Protein AF-0000000078982711 (afdb_homodimer)

Sequence (250 aa):
MPLATLDNTITLALSVRDRHASAKWYRETLGFELIHHIDEAGWSEMHTLTPGVTLGLGEQAEPAPGNSVPVFGVADIATARAAMEAAGIRFDGPTETIEGMVSTATFYDPDGNALMLAQDLTQSAMPLATLDNTITLALSVRDRHASAKWYRETLGFELIHHIDEAGWSEMHTLTPGVTLGLGEQAEPAPGNSVPVFGVADIATARAAMEAAGIRFDGPTETIEGMVSTATFYDPDGNALMLAQDLTQSA

InterPro domains:
  IPR004360 Glyoxalase/fosfomycin resistance/dioxygenase domain [PF00903] (12-116)
  IPR029068 Glyoxalase/Bleomycin resistance protein/Dihydroxybiphenyl dioxygenase [G3DSA:3.10.180.10] (5-120)
  IPR029068 Glyoxalase/Bleomycin resistance protein/Dihydroxybiphenyl dioxygenase [SSF54593] (12-122)
  IPR037523 Vicinal oxygen chelate (VOC), core domain [PS51819] (5-120)

Secondary structure (DSSP, 8-state):
--SS-EEEEEEEEEEES-HHHHHHHHHHHH--EEEEEEGGGTEEEEE-SSTTEEEEEEE-SS----SEEEEEEES-HHHHHHHHHHTT--BSSSPEEETTTEEEEEEE-TT--EEEEEEE-STT-/--SS-EEEEEEEEEEES-HHHHHHHHHHHH--EEEEEEGGGTEEEEE-SSTTEEEEEEE-SS----SEEEEEEES-HHHHHHHHHHTT--BSSSPEEETTTEEEEEEE-TT--EEEEEEE-STT-

Foldseek 3Di:
DDPDDDDLAEEAEWEDADVVVQQVQCCVLQNWAWDDDDPVQQKTKTHHPDPRYIYIYHHDNQTDDDDDAAEAEDADVVVSVVVCVVVPWDWPDDWDDDPLAKTKTWTAGPNGHIYMYMYGNVVVD/DDPDDDDLAEEAEWEDADVVVLQVQCCVLQNWAWDDDDPVQQKTWTHHPDPRYIYIYHHDNQTDDDDDAAEAEDADVVVSVVVCVVVPWDWPDDWDDDPLAKTKTWTAGPNGRIYMYMYGNVVVD

Structure (mmCIF, N/CA/C/O backbone):
data_AF-0000000078982711-model_v1
#
loop_
_entity.id
_entity.type
_entity.pdbx_description
1 polymer 'Glyoxalase family protein'
#
loop_
_atom_site.group_PDB
_atom_site.id
_atom_site.type_symbol
_atom_site.label_atom_id
_atom_site.label_alt_id
_atom_site.label_comp_id
_atom_site.label_asym_id
_atom_site.label_entity_id
_atom_site.label_seq_id
_atom_site.pdbx_PDB_ins_code
_atom_site.Cartn_x
_atom_site.Cartn_y
_atom_site.Cartn_z
_atom_site.occupancy
_atom_site.B_iso_or_equiv
_atom_site.auth_seq_id
_atom_site.auth_comp_id
_atom_site.auth_asym_id
_atom_site.auth_atom_id
_atom_site.pdbx_PDB_model_num
ATOM 1 N N . MET A 1 1 ? 18.844 11.453 11.562 1 87.38 1 MET A N 1
ATOM 2 C CA . MET A 1 1 ? 17.484 11.164 12.016 1 87.38 1 MET A CA 1
ATOM 3 C C . MET A 1 1 ? 16.484 11.406 10.898 1 87.38 1 MET A C 1
ATOM 5 O O . MET A 1 1 ? 16.641 12.312 10.086 1 87.38 1 MET A O 1
ATOM 9 N N . PRO A 1 2 ? 15.531 10.516 10.875 1 93.19 2 PRO A N 1
ATOM 10 C CA . PRO A 1 2 ? 14.555 10.766 9.812 1 93.19 2 PRO A CA 1
ATOM 11 C C . PRO A 1 2 ? 13.781 12.062 10.016 1 93.19 2 PRO A C 1
ATOM 13 O O . PRO A 1 2 ? 13.711 12.578 11.133 1 93.19 2 PRO A O 1
ATOM 16 N N . LEU A 1 3 ? 13.289 12.555 8.891 1 93.81 3 LEU A N 1
ATOM 17 C CA . LEU A 1 3 ? 12.555 13.82 8.938 1 93.81 3 LEU A CA 1
ATOM 18 C C . LEU A 1 3 ? 11.219 13.648 9.648 1 93.81 3 LEU A C 1
ATOM 20 O O . LEU A 1 3 ? 10.789 14.523 10.391 1 93.81 3 LEU A O 1
ATOM 24 N N . ALA A 1 4 ? 10.578 12.539 9.352 1 94.62 4 ALA A N 1
ATOM 25 C CA . ALA A 1 4 ? 9.305 12.227 10 1 94.62 4 ALA A CA 1
ATOM 26 C C . ALA A 1 4 ? 9.438 11.023 10.922 1 94.62 4 ALA A C 1
ATOM 28 O O . ALA A 1 4 ? 10.102 10.039 10.578 1 94.62 4 ALA A O 1
ATOM 29 N N . THR A 1 5 ? 8.867 11.164 12.102 1 94.19 5 THR A N 1
ATOM 30 C CA . THR A 1 5 ? 8.75 10.023 13 1 94.19 5 THR A CA 1
ATOM 31 C C . THR A 1 5 ? 7.406 9.32 12.812 1 94.19 5 THR A C 1
ATOM 33 O O . THR A 1 5 ? 6.367 9.836 13.234 1 94.19 5 THR A O 1
ATOM 36 N N . LEU A 1 6 ? 7.496 8.188 12.258 1 97 6 LEU A N 1
ATOM 37 C CA . LEU A 1 6 ? 6.281 7.461 11.914 1 97 6 LEU A CA 1
ATOM 38 C C . LEU A 1 6 ? 5.867 6.52 13.039 1 97 6 LEU A C 1
ATOM 40 O O . LEU A 1 6 ? 6.719 6.008 13.773 1 97 6 LEU A O 1
ATOM 44 N N . ASP A 1 7 ? 4.582 6.285 13.125 1 95.94 7 ASP A N 1
ATOM 45 C CA . ASP A 1 7 ? 4.086 5.172 13.938 1 95.94 7 ASP A CA 1
ATOM 46 C C . ASP A 1 7 ? 4.316 3.838 13.234 1 95.94 7 ASP A C 1
ATOM 48 O O . ASP A 1 7 ? 5.016 3.773 12.227 1 95.94 7 ASP A O 1
ATOM 52 N N . ASN A 1 8 ? 3.832 2.824 13.844 1 96.12 8 ASN A N 1
ATOM 53 C CA . ASN A 1 8 ? 3.969 1.502 13.242 1 96.12 8 ASN A CA 1
ATOM 54 C C . ASN A 1 8 ? 2.678 1.061 12.555 1 96.12 8 ASN A C 1
ATOM 56 O O . ASN A 1 8 ? 2.326 -0.12 12.594 1 96.12 8 ASN A O 1
ATOM 60 N N . THR A 1 9 ? 1.949 2.031 12.078 1 96.88 9 THR A N 1
ATOM 61 C CA . THR A 1 9 ? 0.699 1.743 11.391 1 96.88 9 THR A CA 1
ATOM 62 C C . THR A 1 9 ? 0.735 2.285 9.961 1 96.88 9 THR A C 1
ATOM 64 O O . THR A 1 9 ? 1.334 3.33 9.703 1 96.88 9 THR A O 1
ATOM 67 N N . ILE A 1 10 ? 0.14 1.579 9.102 1 98.38 10 ILE A N 1
ATOM 68 C CA . ILE A 1 10 ? -0.011 1.969 7.703 1 98.38 10 ILE A CA 1
ATOM 69 C C . ILE A 1 10 ? -1.438 1.684 7.238 1 98.38 10 ILE A C 1
ATOM 71 O O . ILE A 1 10 ? -2.002 0.634 7.559 1 98.38 10 ILE A O 1
ATOM 75 N N . THR A 1 11 ? -2.025 2.6 6.617 1 98.5 11 THR A N 1
ATOM 76 C CA . THR A 1 11 ? -3.266 2.355 5.891 1 98.5 11 THR A CA 1
ATOM 77 C C . THR A 1 11 ? -3.014 2.324 4.387 1 98.5 11 THR A C 1
ATOM 79 O O . THR A 1 11 ? -2.322 3.191 3.85 1 98.5 11 THR A O 1
ATOM 82 N N . LEU A 1 12 ? -3.502 1.319 3.715 1 98.56 12 LEU A N 1
ATOM 83 C CA . LEU A 1 12 ? -3.523 1.259 2.258 1 98.56 12 LEU A CA 1
ATOM 84 C C . LEU A 1 12 ? -4.805 1.878 1.706 1 98.56 12 LEU A C 1
ATOM 86 O O . LEU A 1 12 ? -5.871 1.262 1.762 1 98.56 12 LEU A O 1
ATOM 90 N N . ALA A 1 13 ? -4.684 3.025 1.195 1 98.12 13 ALA A N 1
ATOM 91 C CA . ALA A 1 13 ? -5.867 3.719 0.695 1 98.12 13 ALA A CA 1
ATOM 92 C C . ALA A 1 13 ? -6.141 3.355 -0.762 1 98.12 13 ALA A C 1
ATOM 94 O O . ALA A 1 13 ? -5.258 3.479 -1.615 1 98.12 13 ALA A O 1
ATOM 95 N N . LEU A 1 14 ? -7.332 2.961 -1.032 1 97.75 14 LEU A N 1
ATOM 96 C CA . LEU A 1 14 ? -7.809 2.639 -2.371 1 97.75 14 LEU A CA 1
ATOM 97 C C . LEU A 1 14 ? -9.055 3.445 -2.713 1 97.75 14 LEU A C 1
ATOM 99 O O . LEU A 1 14 ? -9.875 3.73 -1.837 1 97.75 14 LEU A O 1
ATOM 103 N N . SER A 1 15 ? -9.164 3.797 -3.969 1 97.19 15 SER A N 1
ATOM 104 C CA . SER A 1 15 ? -10.383 4.414 -4.477 1 97.19 15 SER A CA 1
ATOM 105 C C . SER A 1 15 ? -11.328 3.373 -5.074 1 97.19 15 SER A C 1
ATOM 107 O O . SER A 1 15 ? -10.898 2.523 -5.859 1 97.19 15 SER A O 1
ATOM 109 N N . VAL A 1 16 ? -12.562 3.447 -4.707 1 97.81 16 VAL A N 1
ATOM 110 C CA . VAL A 1 16 ? -13.547 2.475 -5.18 1 97.81 16 VAL A CA 1
ATOM 111 C C . VAL A 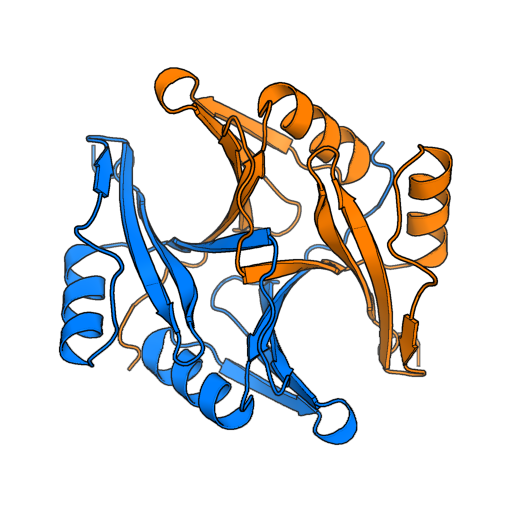1 16 ? -14.867 3.176 -5.477 1 97.81 16 VAL A C 1
ATOM 113 O O . VAL A 1 16 ? -15.117 4.281 -4.988 1 97.81 16 VAL A O 1
ATOM 116 N N . ARG A 1 17 ? -15.758 2.568 -6.223 1 97.38 17 ARG A N 1
ATOM 117 C CA . ARG A 1 17 ? -17.047 3.146 -6.578 1 97.38 17 ARG A CA 1
ATOM 118 C C . ARG A 1 17 ? -18.078 2.916 -5.473 1 97.38 17 ARG A C 1
ATOM 120 O O . ARG A 1 17 ? -18.922 3.773 -5.219 1 97.38 17 ARG A O 1
ATOM 127 N N . ASP A 1 18 ? -18.109 1.743 -4.84 1 97.69 18 ASP A N 1
ATOM 128 C CA . ASP A 1 18 ? -19.016 1.318 -3.775 1 97.69 18 ASP A CA 1
ATOM 129 C C . ASP A 1 18 ? -18.25 0.641 -2.641 1 97.69 18 ASP A C 1
ATOM 131 O O . ASP A 1 18 ? -17.922 -0.547 -2.723 1 97.69 18 ASP A O 1
ATOM 135 N N . ARG A 1 19 ? -18.047 1.391 -1.584 1 97.88 19 ARG A N 1
ATOM 136 C CA . ARG A 1 19 ? -17.172 0.93 -0.52 1 97.88 19 ARG A CA 1
ATOM 137 C C . ARG A 1 19 ? -17.797 -0.214 0.264 1 97.88 19 ARG A C 1
ATOM 139 O O . ARG A 1 19 ? -17.094 -1.025 0.868 1 97.88 19 ARG A O 1
ATOM 146 N N . HIS A 1 20 ? -19.109 -0.295 0.295 1 98.19 20 HIS A N 1
ATOM 147 C CA . HIS A 1 20 ? -19.75 -1.421 0.957 1 98.19 20 HIS A CA 1
ATOM 148 C C . HIS A 1 20 ? -19.562 -2.711 0.167 1 98.19 20 HIS A C 1
ATOM 150 O O . HIS A 1 20 ? -19.188 -3.742 0.735 1 98.19 20 HIS A O 1
ATOM 156 N N . ALA A 1 21 ? -19.797 -2.643 -1.101 1 98.06 21 ALA A N 1
ATOM 157 C CA . ALA A 1 21 ? -19.594 -3.793 -1.972 1 98.06 21 ALA A CA 1
ATOM 158 C C . ALA A 1 21 ? -18.125 -4.227 -1.952 1 98.06 21 ALA A C 1
ATOM 160 O O . ALA A 1 21 ? -17.828 -5.422 -1.906 1 98.06 21 ALA A O 1
ATOM 161 N N . SER A 1 22 ? -17.266 -3.223 -2.008 1 98.25 22 SER A N 1
ATOM 162 C CA . SER A 1 22 ? -15.836 -3.529 -1.988 1 98.25 22 SER A CA 1
ATOM 163 C C . SER A 1 22 ? -15.43 -4.195 -0.679 1 98.25 22 SER A C 1
ATOM 165 O O . SER A 1 22 ? -14.656 -5.16 -0.679 1 98.25 22 SER A O 1
ATOM 167 N N . ALA A 1 23 ? -15.898 -3.684 0.429 1 98.38 23 ALA A N 1
ATOM 168 C CA . ALA A 1 23 ? -15.57 -4.277 1.725 1 98.38 23 ALA A CA 1
ATOM 169 C C . ALA A 1 23 ? -15.984 -5.742 1.776 1 98.38 23 ALA A C 1
ATOM 171 O O . ALA A 1 23 ? -15.242 -6.59 2.271 1 98.38 23 ALA A O 1
ATOM 172 N N . LYS A 1 24 ? -17.141 -6.004 1.286 1 98.06 24 LYS A N 1
ATOM 173 C CA . LYS A 1 24 ? -17.609 -7.383 1.229 1 98.06 24 LYS A CA 1
ATOM 174 C C . LYS A 1 24 ? -16.688 -8.242 0.365 1 98.06 24 LYS A C 1
ATOM 176 O O . LYS A 1 24 ? -16.328 -9.359 0.753 1 98.06 24 LYS A O 1
ATOM 181 N N . TRP A 1 25 ? -16.312 -7.738 -0.727 1 98.06 25 TRP A N 1
ATOM 182 C CA . TRP A 1 25 ? -15.453 -8.461 -1.652 1 98.06 25 TRP A CA 1
ATOM 183 C C . TRP A 1 25 ? -14.117 -8.797 -1 1 98.06 25 TRP A C 1
ATOM 185 O O . TRP A 1 25 ? -13.648 -9.93 -1.082 1 98.06 25 TRP A O 1
ATOM 195 N N . TYR A 1 26 ? -13.469 -7.84 -0.374 1 98.62 26 TYR A N 1
ATOM 196 C CA . TYR A 1 26 ? -12.164 -8.039 0.248 1 98.62 26 TYR A CA 1
ATOM 197 C C . TYR A 1 26 ? -12.258 -9.031 1.399 1 98.62 26 TYR A C 1
ATOM 199 O O . TYR A 1 26 ? -11.312 -9.789 1.653 1 98.62 26 TYR A O 1
ATOM 207 N N . ARG A 1 27 ? -13.352 -8.969 2.109 1 98 27 ARG A N 1
ATOM 208 C CA . ARG A 1 27 ? -13.555 -9.953 3.162 1 98 27 ARG A CA 1
ATOM 209 C C . ARG A 1 27 ? -13.609 -11.367 2.586 1 98 27 ARG A C 1
ATOM 211 O O . ARG A 1 27 ? -12.906 -12.266 3.055 1 98 27 ARG A O 1
ATOM 218 N N . GLU A 1 28 ? -14.375 -11.539 1.595 1 97.31 28 GLU A N 1
ATOM 219 C CA . GLU A 1 28 ? -14.602 -12.859 1.012 1 97.31 28 GLU A CA 1
ATOM 220 C C . GLU A 1 28 ? -13.359 -13.352 0.267 1 97.31 28 GLU A C 1
ATOM 222 O O . GLU A 1 28 ? -13.086 -14.555 0.246 1 97.31 28 GLU A O 1
ATOM 227 N N . THR A 1 29 ? -12.664 -12.492 -0.365 1 97.56 29 THR A N 1
ATOM 228 C CA . THR A 1 29 ? -11.547 -12.875 -1.229 1 97.56 29 THR A CA 1
ATOM 229 C C . THR A 1 29 ? -10.266 -13.039 -0.419 1 97.56 29 THR A C 1
ATOM 231 O O . THR A 1 29 ? -9.531 -14.016 -0.599 1 97.56 29 THR A O 1
ATOM 234 N N . LEU A 1 30 ? -10 -12.086 0.485 1 97.81 30 LEU A N 1
ATOM 235 C CA . LEU A 1 30 ? -8.688 -12.016 1.118 1 97.81 30 LEU A CA 1
ATOM 236 C C . LEU A 1 30 ? -8.805 -12.195 2.629 1 97.81 30 LEU A C 1
ATOM 238 O O . LEU A 1 30 ? -7.789 -12.281 3.326 1 97.81 30 LEU A O 1
ATOM 242 N N . GLY A 1 31 ? -10.008 -12.188 3.125 1 97.75 31 GLY A N 1
ATOM 243 C CA . GLY A 1 31 ? -10.219 -12.438 4.539 1 97.75 31 GLY A CA 1
ATOM 244 C C . GLY A 1 31 ? -10.078 -11.195 5.398 1 97.75 31 GLY A C 1
ATOM 245 O O . GLY A 1 31 ? -9.898 -11.289 6.613 1 97.75 31 GLY A O 1
ATOM 246 N N . PHE A 1 32 ? -10.094 -10.023 4.852 1 98.5 32 PHE A N 1
ATOM 247 C CA . PHE A 1 32 ? -10 -8.789 5.621 1 98.5 32 PHE A CA 1
ATOM 248 C C . PHE A 1 32 ? -11.273 -8.562 6.43 1 98.5 32 PHE A C 1
ATOM 250 O O . PHE A 1 32 ? -12.352 -9.039 6.051 1 98.5 32 PHE A O 1
ATOM 257 N N . GLU A 1 33 ? -11.125 -7.836 7.508 1 98.31 33 GLU A N 1
ATOM 258 C CA . GLU A 1 33 ? -12.266 -7.664 8.414 1 98.31 33 GLU A CA 1
ATOM 259 C C . GLU A 1 33 ? -12.68 -6.199 8.5 1 98.31 33 GLU A C 1
ATOM 261 O O . GLU A 1 33 ? -11.852 -5.328 8.766 1 98.31 33 GLU A O 1
ATOM 266 N N . LEU A 1 34 ? -13.898 -5.965 8.375 1 98.44 34 LEU A N 1
ATOM 267 C CA . LEU A 1 34 ? -14.43 -4.609 8.453 1 98.44 34 LEU A CA 1
ATOM 268 C C . LEU A 1 34 ? -14.297 -4.051 9.867 1 98.44 34 LEU A C 1
ATOM 270 O O . LEU A 1 34 ? -14.633 -4.73 10.844 1 98.44 34 LEU A O 1
ATOM 274 N N . ILE A 1 35 ? -13.766 -2.869 9.945 1 97.88 35 ILE A N 1
ATOM 275 C CA . ILE A 1 35 ? -13.734 -2.141 11.211 1 97.88 35 ILE A CA 1
ATOM 276 C C . ILE A 1 35 ? -14.977 -1.262 11.328 1 97.88 35 ILE A C 1
ATOM 278 O O . ILE A 1 35 ? -15.742 -1.396 12.281 1 97.88 35 ILE A O 1
ATOM 282 N N . HIS A 1 36 ? -15.117 -0.369 10.289 1 97.06 36 HIS A N 1
ATOM 283 C CA . HIS A 1 36 ? -16.312 0.48 10.273 1 97.06 36 HIS A CA 1
ATOM 284 C C . HIS A 1 36 ? -16.516 1.118 8.906 1 97.06 36 HIS A C 1
ATOM 286 O O . HIS A 1 36 ? -15.578 1.178 8.102 1 97.06 36 HIS A O 1
ATOM 292 N N . HIS A 1 37 ? -17.797 1.479 8.688 1 97.56 37 HIS A N 1
ATOM 293 C CA . HIS A 1 37 ? -18.172 2.41 7.633 1 97.56 37 HIS A CA 1
ATOM 294 C C . HIS A 1 37 ? -18.391 3.814 8.188 1 97.56 37 HIS A C 1
ATOM 296 O O . HIS A 1 37 ? -19.156 4 9.141 1 97.56 37 HIS A O 1
ATOM 302 N N . ILE A 1 38 ? -17.688 4.707 7.594 1 95.06 38 ILE A N 1
ATOM 303 C CA . ILE A 1 38 ? -17.953 6.105 7.914 1 95.06 38 ILE A CA 1
ATOM 304 C C . ILE A 1 38 ? -18.688 6.77 6.75 1 95.06 38 ILE A C 1
ATOM 306 O O . ILE A 1 38 ? -18.078 7.449 5.926 1 95.06 38 ILE A O 1
ATOM 310 N N . ASP A 1 39 ? -19.953 6.684 6.781 1 94.12 39 ASP A N 1
ATOM 311 C CA . ASP A 1 39 ? -20.766 7.059 5.629 1 94.12 39 ASP A CA 1
ATOM 312 C C . ASP A 1 39 ? -20.672 8.555 5.352 1 94.12 39 ASP A C 1
ATOM 314 O O . ASP A 1 39 ? -20.594 8.977 4.195 1 94.12 39 ASP A O 1
ATOM 318 N N . GLU A 1 40 ? -20.578 9.305 6.395 1 91.19 40 GLU A N 1
ATOM 319 C CA . GLU A 1 40 ? -20.547 10.758 6.234 1 91.19 40 GLU A CA 1
ATOM 320 C C . GLU A 1 40 ? -19.25 11.203 5.555 1 91.19 40 GLU A C 1
ATOM 322 O O . GLU A 1 40 ? -19.234 12.219 4.859 1 91.19 40 GLU A O 1
ATOM 327 N N . ALA A 1 41 ? -18.234 10.398 5.668 1 91.31 41 ALA A N 1
ATOM 328 C CA . ALA A 1 41 ? -16.938 10.742 5.094 1 91.31 41 ALA A CA 1
ATOM 329 C C . ALA A 1 41 ? -16.688 9.984 3.791 1 91.31 41 ALA A C 1
ATOM 331 O O . ALA A 1 41 ? -15.664 10.188 3.131 1 91.31 41 ALA A O 1
ATOM 332 N N . GLY A 1 42 ? -17.625 9.055 3.393 1 95.25 42 GLY A N 1
ATOM 333 C CA . GLY A 1 42 ? -17.391 8.211 2.23 1 95.25 42 GLY A CA 1
ATOM 334 C C . GLY A 1 42 ? -16.172 7.316 2.389 1 95.25 42 GLY A C 1
ATOM 335 O O . GLY A 1 42 ? -15.406 7.125 1.441 1 95.25 42 GLY A O 1
ATOM 336 N N . TRP A 1 43 ? -15.969 6.812 3.557 1 96.62 43 TRP A N 1
ATOM 337 C CA . TRP A 1 43 ? -14.773 6.051 3.898 1 96.62 43 TRP A CA 1
ATOM 338 C C . TRP A 1 43 ? -15.133 4.758 4.621 1 96.62 43 TRP A C 1
ATOM 340 O O . TRP A 1 43 ? -16.031 4.742 5.465 1 96.62 43 TRP A O 1
ATOM 350 N N . SER A 1 44 ? -14.539 3.67 4.27 1 98.38 44 SER A N 1
ATOM 351 C CA . SER A 1 44 ? -14.578 2.418 5.016 1 98.38 44 SER A CA 1
ATOM 352 C C . SER A 1 44 ? -13.172 1.945 5.379 1 98.38 44 SER A C 1
ATOM 354 O O . SER A 1 44 ? -12.227 2.16 4.617 1 98.38 44 SER A O 1
ATOM 356 N N . GLU A 1 45 ? -13.07 1.303 6.492 1 98.12 45 GLU A N 1
ATOM 357 C CA . GLU A 1 45 ? -11.781 0.79 6.945 1 98.12 45 GLU A CA 1
ATOM 358 C C . GLU A 1 45 ? -11.875 -0.689 7.312 1 98.12 45 GLU A C 1
ATOM 360 O O . GLU A 1 45 ? -12.852 -1.122 7.922 1 98.12 45 GLU A O 1
ATOM 365 N N . MET A 1 46 ? -10.852 -1.396 6.957 1 98.69 46 MET A N 1
ATOM 366 C CA . MET A 1 46 ? -10.789 -2.826 7.242 1 98.69 46 MET A CA 1
ATOM 367 C C . MET A 1 46 ? -9.43 -3.201 7.836 1 98.69 46 MET A C 1
ATOM 369 O O . MET A 1 46 ? -8.406 -2.619 7.477 1 98.69 46 MET A O 1
ATOM 373 N N . HIS A 1 47 ? -9.43 -4.16 8.75 1 98.38 47 HIS A N 1
ATOM 374 C CA . HIS A 1 47 ? -8.18 -4.809 9.141 1 98.38 47 HIS A CA 1
ATOM 375 C C . HIS A 1 47 ? -7.688 -5.758 8.055 1 98.38 47 HIS A C 1
ATOM 377 O O . HIS A 1 47 ? -8.469 -6.535 7.496 1 98.38 47 HIS A O 1
ATOM 383 N N . THR A 1 48 ? -6.422 -5.645 7.77 1 98.19 48 THR A N 1
ATOM 384 C CA . THR A 1 48 ? -5.797 -6.727 7.016 1 98.19 48 THR A CA 1
ATOM 385 C C . THR A 1 48 ? -5.348 -7.848 7.945 1 98.19 48 THR A C 1
ATOM 387 O O . THR A 1 48 ? -5.723 -7.875 9.117 1 98.19 48 THR A O 1
ATOM 390 N N . LEU A 1 49 ? -4.57 -8.727 7.379 1 97.06 49 LEU A N 1
ATOM 391 C CA . LEU A 1 49 ? -4.066 -9.805 8.219 1 97.06 49 LEU A CA 1
ATOM 392 C C . LEU A 1 49 ? -2.705 -9.438 8.805 1 97.06 49 LEU A C 1
ATOM 394 O O . LEU A 1 49 ? -2.203 -10.133 9.695 1 97.06 49 LEU A O 1
ATOM 398 N N . THR A 1 50 ? -2.105 -8.43 8.398 1 97.62 50 THR A N 1
ATOM 399 C CA . THR A 1 50 ? -0.833 -7.93 8.906 1 97.62 50 THR A CA 1
ATOM 400 C C . THR A 1 50 ? -1.059 -6.922 10.031 1 97.62 50 THR A C 1
ATOM 402 O O . THR A 1 50 ? -1.687 -5.883 9.82 1 97.62 50 THR A O 1
ATOM 405 N N . PRO A 1 51 ? -0.554 -7.227 11.188 1 96.88 51 PRO A N 1
ATOM 406 C CA . PRO A 1 51 ? -0.758 -6.293 12.297 1 96.88 51 PRO A CA 1
ATOM 407 C C . PRO A 1 51 ? -0.28 -4.879 11.969 1 96.88 51 PRO A C 1
ATOM 409 O O . PRO A 1 51 ? 0.792 -4.703 11.383 1 96.88 51 PRO A O 1
ATOM 412 N N . GLY A 1 52 ? -1.109 -3.883 12.32 1 97.06 52 GLY A N 1
ATOM 413 C CA . GLY A 1 52 ? -0.73 -2.494 12.109 1 97.06 52 GLY A CA 1
ATOM 414 C C . GLY A 1 52 ? -1.074 -1.984 10.727 1 97.06 52 GLY A C 1
ATOM 415 O O . GLY A 1 52 ? -0.822 -0.821 10.406 1 97.06 52 GLY A O 1
ATOM 416 N N . VAL A 1 53 ? -1.629 -2.83 9.906 1 98.38 53 VAL A N 1
ATOM 417 C CA . VAL A 1 53 ? -1.96 -2.42 8.547 1 98.38 53 VAL A CA 1
ATOM 418 C C . VAL A 1 53 ? -3.471 -2.49 8.336 1 98.38 53 VAL A C 1
ATOM 420 O O . VAL A 1 53 ? -4.09 -3.525 8.586 1 98.38 53 VAL A O 1
ATOM 423 N N . THR A 1 54 ? -4.043 -1.434 7.867 1 98.56 54 THR A N 1
ATOM 424 C CA . THR A 1 54 ? -5.453 -1.399 7.504 1 98.56 54 THR A CA 1
ATOM 425 C C . THR A 1 54 ? -5.625 -1.099 6.016 1 98.56 54 THR A C 1
ATOM 427 O O . THR A 1 54 ? -4.695 -0.621 5.363 1 98.56 54 THR A O 1
ATOM 430 N N . LEU A 1 55 ? -6.738 -1.486 5.473 1 98.62 55 LEU A N 1
ATOM 431 C CA . LEU A 1 55 ? -7.215 -1.083 4.156 1 98.62 55 LEU A CA 1
ATOM 432 C C . LEU A 1 55 ? -8.273 0.012 4.273 1 98.62 55 LEU A C 1
ATOM 434 O O . LEU A 1 55 ? -9.25 -0.14 5.008 1 98.62 55 LEU A O 1
ATOM 438 N N . GLY A 1 56 ? -8.031 1.097 3.668 1 98.44 56 GLY A N 1
ATOM 439 C CA . GLY A 1 56 ? -9 2.172 3.572 1 98.44 56 GLY A CA 1
ATOM 440 C C . GLY A 1 56 ? -9.641 2.279 2.199 1 98.44 56 GLY A C 1
ATOM 441 O O . GLY A 1 56 ? -8.938 2.328 1.187 1 98.44 56 GLY A O 1
ATOM 442 N N . LEU A 1 57 ? -10.938 2.324 2.166 1 98.44 57 LEU A N 1
ATOM 443 C CA . LEU A 1 57 ? -11.703 2.416 0.927 1 98.44 57 LEU A CA 1
ATOM 444 C C . LEU A 1 57 ? -12.398 3.771 0.815 1 98.44 57 LEU A C 1
ATOM 446 O O . LEU A 1 57 ? -13.352 4.047 1.545 1 98.44 57 LEU A O 1
ATOM 450 N N . GLY A 1 58 ? -11.852 4.605 -0.036 1 97.12 58 GLY A N 1
ATOM 451 C CA . GLY A 1 58 ? -12.477 5.883 -0.333 1 97.12 58 GLY A CA 1
ATOM 452 C C . GLY A 1 58 ? -13.422 5.82 -1.519 1 97.12 58 GLY A C 1
ATOM 453 O O . GLY A 1 58 ? -13.008 5.48 -2.629 1 97.12 58 GLY A O 1
ATOM 454 N N . GLU A 1 59 ? -14.57 6.246 -1.305 1 96.25 59 GLU A N 1
ATOM 455 C CA . GLU A 1 59 ? -15.586 6.133 -2.346 1 96.25 59 GLU A CA 1
ATOM 456 C C . GLU A 1 59 ? -15.484 7.285 -3.344 1 96.25 59 GLU A C 1
ATOM 458 O O . GLU A 1 59 ? -15.5 8.453 -2.953 1 96.25 59 GLU A O 1
ATOM 463 N N . GLN A 1 60 ? -15.32 6.863 -4.527 1 94.38 60 GLN A N 1
ATOM 464 C CA . GLN A 1 60 ? -15.258 7.801 -5.645 1 94.38 60 GLN A CA 1
ATOM 465 C C . GLN A 1 60 ? -16.062 7.289 -6.836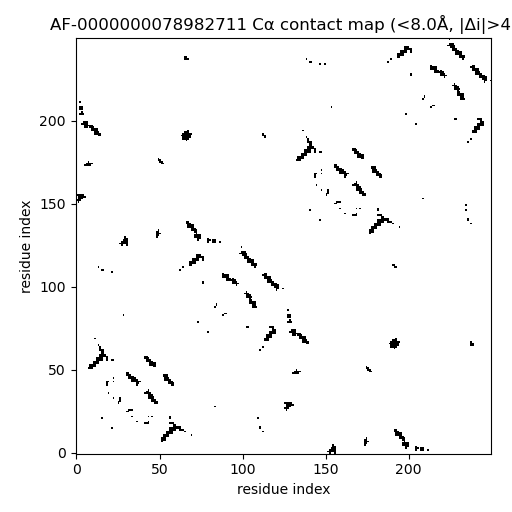 1 94.38 60 GLN A C 1
ATOM 467 O O . GLN A 1 60 ? -16.062 6.094 -7.129 1 94.38 60 GLN A O 1
ATOM 472 N N . ALA A 1 61 ? -16.719 8.258 -7.496 1 92 61 ALA A N 1
ATOM 473 C CA . ALA A 1 61 ? -17.484 7.875 -8.68 1 92 61 ALA A CA 1
ATOM 474 C C . ALA A 1 61 ? -16.562 7.289 -9.758 1 92 61 ALA A C 1
ATOM 476 O O . ALA A 1 61 ? -16.922 6.309 -10.414 1 92 61 ALA A O 1
ATOM 477 N N . GLU A 1 62 ? -15.406 7.863 -9.93 1 92.44 62 GLU A N 1
ATOM 478 C CA . GLU A 1 62 ? -14.367 7.391 -10.844 1 92.44 62 GLU A CA 1
ATOM 479 C C . GLU A 1 62 ? -13.07 7.094 -10.094 1 92.44 62 GLU A C 1
ATOM 481 O O . GLU A 1 62 ? -12.305 8.008 -9.789 1 92.44 62 GLU A O 1
ATOM 486 N N . PRO A 1 63 ? -12.93 5.844 -9.828 1 88.5 63 PRO A N 1
ATOM 487 C CA . PRO A 1 63 ? -11.703 5.512 -9.094 1 88.5 63 PRO A CA 1
ATOM 488 C C . PRO A 1 63 ? -10.445 6.012 -9.797 1 88.5 63 PRO A C 1
ATOM 490 O O . PRO A 1 63 ? -10.352 5.945 -11.031 1 88.5 63 PRO A O 1
ATOM 493 N N . ALA A 1 64 ? -9.594 6.562 -8.977 1 85 64 ALA A N 1
ATOM 494 C CA . ALA A 1 64 ? -8.344 7.137 -9.469 1 85 64 ALA A CA 1
ATOM 495 C C . ALA A 1 64 ? -7.145 6.277 -9.062 1 85 64 ALA A C 1
ATOM 497 O O . ALA A 1 64 ? -7.125 5.703 -7.973 1 85 64 ALA A O 1
ATOM 498 N N . PRO A 1 65 ? -6.191 6.266 -10.016 1 82.75 65 PRO A N 1
ATOM 499 C CA . PRO A 1 65 ? -5.008 5.465 -9.688 1 82.75 65 PRO A CA 1
ATOM 500 C C . PRO A 1 65 ? -4.172 6.078 -8.57 1 82.75 65 PRO A C 1
ATOM 502 O O . PRO A 1 65 ? -4.141 7.301 -8.414 1 82.75 65 PRO A O 1
ATOM 505 N N . GLY A 1 66 ? -3.627 5.238 -7.734 1 88.44 66 GLY A N 1
ATOM 506 C CA . GLY A 1 66 ? -2.531 5.594 -6.844 1 88.44 66 GLY A CA 1
ATOM 507 C C . GLY A 1 66 ? -1.165 5.344 -7.453 1 88.44 66 GLY A C 1
ATOM 508 O O . GLY A 1 66 ? -0.962 5.562 -8.648 1 88.44 66 GLY A O 1
ATOM 509 N N . ASN A 1 67 ? -0.264 5.012 -6.562 1 91.5 67 ASN A N 1
ATOM 510 C CA . ASN A 1 67 ? 1.088 4.883 -7.098 1 91.5 67 ASN A CA 1
ATOM 511 C C . ASN A 1 67 ? 1.781 3.629 -6.578 1 91.5 67 ASN A C 1
ATOM 513 O O . ASN A 1 67 ? 2.934 3.361 -6.922 1 91.5 67 ASN A O 1
ATOM 517 N N . SER A 1 68 ? 1.109 2.889 -5.703 1 96.38 68 SER A N 1
ATOM 518 C CA . SER A 1 68 ? 1.654 1.667 -5.121 1 96.38 68 SER A CA 1
ATOM 519 C C . SER A 1 68 ? 0.76 0.468 -5.414 1 96.38 68 SER A C 1
ATOM 521 O O . SER A 1 68 ? -0.439 0.625 -5.652 1 96.38 68 SER A O 1
ATOM 523 N N . VAL A 1 69 ? 1.351 -0.638 -5.469 1 97.62 69 VAL A N 1
ATOM 524 C CA . VAL A 1 69 ? 0.602 -1.887 -5.559 1 97.62 69 VAL A CA 1
ATOM 525 C C . VAL A 1 69 ? 0.877 -2.744 -4.324 1 97.62 69 VAL A C 1
ATOM 527 O O . VAL A 1 69 ? 2.025 -3.107 -4.059 1 97.62 69 VAL A O 1
ATOM 530 N N . PRO A 1 70 ? -0.162 -3.043 -3.547 1 98.25 70 PRO A N 1
ATOM 531 C CA . PRO A 1 70 ? 0.06 -3.977 -2.439 1 98.25 70 PRO A CA 1
ATOM 532 C C . PRO A 1 70 ? 0.318 -5.406 -2.914 1 98.25 70 PRO A C 1
ATOM 534 O O . PRO A 1 70 ? -0.387 -5.902 -3.795 1 98.25 70 PRO A O 1
ATOM 537 N N . VAL A 1 71 ? 1.31 -6.008 -2.328 1 98.56 71 VAL A N 1
ATOM 538 C CA . VAL A 1 71 ? 1.68 -7.391 -2.615 1 98.56 71 VAL A CA 1
ATOM 539 C C . VAL A 1 71 ? 1.492 -8.25 -1.366 1 98.56 71 VAL A C 1
ATOM 541 O O . VAL A 1 71 ? 2.141 -8.016 -0.344 1 98.56 71 VAL A O 1
ATOM 544 N N . PHE A 1 72 ? 0.685 -9.234 -1.487 1 98.5 72 PHE A N 1
ATOM 545 C CA . PHE A 1 72 ? 0.35 -10.07 -0.34 1 98.5 72 PHE A CA 1
ATOM 546 C C . PHE A 1 72 ? 1.072 -11.414 -0.418 1 98.5 72 PHE A C 1
ATOM 548 O O . PHE A 1 72 ? 1.021 -12.094 -1.444 1 98.5 72 PHE A O 1
ATOM 555 N N . GLY A 1 73 ? 1.703 -11.742 0.678 1 97.88 73 GLY A N 1
ATOM 556 C CA . GLY A 1 73 ? 2.383 -13.023 0.735 1 97.88 73 GLY A CA 1
ATOM 557 C C . GLY A 1 73 ? 1.431 -14.195 0.875 1 97.88 73 GLY A C 1
ATOM 558 O O . GLY A 1 73 ? 0.431 -14.109 1.591 1 97.88 73 GLY A O 1
ATOM 559 N N . VAL A 1 74 ? 1.723 -15.273 0.186 1 97.88 74 VAL A N 1
ATOM 560 C CA . VAL A 1 74 ? 0.992 -16.531 0.317 1 97.88 74 VAL A CA 1
ATOM 561 C C . VAL A 1 74 ? 1.976 -17.703 0.4 1 97.88 74 VAL A C 1
ATOM 563 O O . VAL A 1 74 ? 3.09 -17.609 -0.122 1 97.88 74 VAL A O 1
ATOM 566 N N . ALA A 1 75 ? 1.559 -18.766 1.013 1 96.12 75 ALA A N 1
ATOM 567 C CA . ALA A 1 75 ? 2.398 -19.953 1.131 1 96.12 75 ALA A CA 1
ATOM 568 C C . ALA A 1 75 ? 2.398 -20.766 -0.167 1 96.12 75 ALA A C 1
ATOM 570 O O . ALA A 1 75 ? 3.404 -21.375 -0.521 1 96.12 75 ALA A O 1
ATOM 571 N N . ASP A 1 76 ? 1.285 -20.797 -0.851 1 96.62 76 ASP A N 1
ATOM 572 C CA . ASP A 1 76 ? 1.096 -21.562 -2.082 1 96.62 76 ASP A CA 1
ATOM 573 C C . ASP A 1 76 ? 0.313 -20.75 -3.113 1 96.62 76 ASP A C 1
ATOM 575 O O . ASP A 1 76 ? -0.919 -20.766 -3.117 1 96.62 76 ASP A O 1
ATOM 579 N N . ILE A 1 77 ? 1.017 -20.234 -4.039 1 98.06 77 ILE A N 1
ATOM 580 C CA . ILE A 1 77 ? 0.4 -19.297 -4.965 1 98.06 77 ILE A CA 1
ATOM 581 C C . ILE A 1 77 ? -0.474 -20.047 -5.965 1 98.06 77 ILE A C 1
ATOM 583 O O . ILE A 1 77 ? -1.493 -19.516 -6.426 1 98.06 77 ILE A O 1
ATOM 587 N N . ALA A 1 78 ? -0.114 -21.219 -6.309 1 97.88 78 ALA A N 1
ATOM 588 C CA . ALA A 1 78 ? -0.911 -22.016 -7.242 1 97.88 78 ALA A CA 1
ATOM 589 C C . ALA A 1 78 ? -2.299 -22.297 -6.676 1 97.88 78 ALA A C 1
ATOM 591 O O . ALA A 1 78 ? -3.307 -22.125 -7.367 1 97.88 78 ALA A O 1
ATOM 592 N N . THR A 1 79 ? -2.373 -22.672 -5.473 1 97.81 79 THR A N 1
ATOM 593 C CA . THR A 1 79 ? -3.635 -22.953 -4.801 1 97.81 79 THR A CA 1
ATOM 594 C C . THR A 1 79 ? -4.477 -21.688 -4.672 1 97.81 79 THR A C 1
ATOM 596 O O . THR A 1 79 ? -5.672 -21.703 -4.957 1 97.81 79 THR A O 1
ATOM 599 N N . ALA A 1 80 ? -3.85 -20.641 -4.223 1 97.75 80 ALA A N 1
ATOM 600 C CA . ALA A 1 80 ? -4.562 -19.375 -4.078 1 97.75 80 ALA A CA 1
ATOM 601 C C . ALA A 1 80 ? -5.156 -18.922 -5.41 1 97.75 80 ALA A C 1
ATOM 603 O O . ALA A 1 80 ? -6.336 -18.562 -5.484 1 97.75 80 ALA A O 1
ATOM 604 N N . ARG A 1 81 ? -4.359 -18.891 -6.43 1 98.19 81 ARG A N 1
ATOM 605 C CA . ARG A 1 81 ? -4.82 -18.469 -7.746 1 98.19 81 ARG A CA 1
ATOM 606 C C . ARG A 1 81 ? -5.973 -19.328 -8.234 1 98.19 81 ARG A C 1
ATOM 608 O O . ARG A 1 81 ? -6.965 -18.812 -8.758 1 98.19 81 ARG A O 1
ATOM 615 N N . ALA A 1 82 ? -5.805 -20.609 -8.117 1 98.06 82 ALA A N 1
ATOM 616 C CA . ALA A 1 82 ? -6.852 -21.516 -8.578 1 98.06 82 ALA A CA 1
ATOM 617 C C . ALA A 1 82 ? -8.188 -21.203 -7.91 1 98.06 82 ALA A C 1
ATOM 619 O O . ALA A 1 82 ? -9.219 -21.125 -8.578 1 98.06 82 ALA A O 1
ATOM 620 N N . ALA A 1 83 ? -8.156 -21.031 -6.652 1 97.94 83 ALA A N 1
ATOM 621 C CA . ALA A 1 83 ? -9.367 -20.703 -5.898 1 97.94 83 ALA A CA 1
ATOM 622 C C . ALA A 1 83 ? -9.961 -19.375 -6.371 1 97.94 83 ALA A C 1
ATOM 624 O O . ALA A 1 83 ? -11.18 -19.266 -6.539 1 97.94 83 ALA A O 1
ATOM 625 N N . MET A 1 84 ? -9.133 -18.422 -6.555 1 98.25 84 MET A N 1
ATOM 626 C CA . MET A 1 84 ? -9.578 -17.094 -6.953 1 98.25 84 MET A CA 1
ATOM 627 C C . MET A 1 84 ? -10.125 -17.094 -8.375 1 98.25 84 MET A C 1
ATOM 629 O O . MET A 1 84 ? -11.156 -16.484 -8.656 1 98.25 84 MET A O 1
ATOM 633 N N . GLU A 1 85 ? -9.453 -17.781 -9.25 1 97.81 85 GLU A N 1
ATOM 634 C CA . GLU A 1 85 ? -9.945 -17.906 -10.617 1 97.81 85 GLU A CA 1
ATOM 635 C C . GLU A 1 85 ? -11.297 -18.609 -10.656 1 97.81 85 GLU A C 1
ATOM 637 O O . GLU A 1 85 ? -12.188 -18.234 -11.414 1 97.81 85 GLU A O 1
ATOM 642 N N . ALA A 1 86 ? -11.383 -19.656 -9.906 1 97.81 86 ALA A N 1
ATOM 643 C CA . ALA A 1 86 ? -12.641 -20.391 -9.836 1 97.81 86 ALA A CA 1
ATOM 644 C C . ALA A 1 86 ? -13.781 -19.484 -9.383 1 97.81 86 ALA A C 1
ATOM 646 O O . ALA A 1 86 ? -14.938 -19.688 -9.773 1 97.81 86 ALA A O 1
ATOM 647 N N . ALA A 1 87 ? -13.43 -18.5 -8.625 1 97.62 87 ALA A N 1
ATOM 648 C CA . ALA A 1 87 ? -14.422 -17.547 -8.109 1 97.62 87 ALA A CA 1
ATOM 649 C C . ALA A 1 87 ? -14.641 -16.406 -9.086 1 97.62 87 ALA A C 1
ATOM 651 O O . ALA A 1 87 ? -15.375 -15.461 -8.789 1 97.62 87 ALA A O 1
ATOM 652 N N . GLY A 1 88 ? -13.938 -16.391 -10.148 1 97.38 88 GLY A N 1
ATOM 653 C CA . GLY A 1 88 ? -14.172 -15.414 -11.203 1 97.38 88 GLY A CA 1
ATOM 654 C C . GLY A 1 88 ? -13.266 -14.203 -11.102 1 97.38 88 GLY A C 1
ATOM 655 O O . GLY A 1 88 ? -13.484 -13.203 -11.789 1 97.38 88 GLY A O 1
ATOM 656 N N . ILE A 1 89 ? -12.297 -14.242 -10.312 1 97.69 89 ILE A N 1
ATOM 657 C CA . ILE A 1 89 ? -11.383 -13.117 -10.164 1 97.69 89 ILE A CA 1
ATOM 658 C C . ILE A 1 89 ? -10.414 -13.086 -11.344 1 97.69 89 ILE A C 1
ATOM 660 O O . ILE A 1 89 ? -9.852 -14.117 -11.719 1 97.69 89 ILE A O 1
ATOM 664 N N . ARG A 1 90 ? -10.25 -11.875 -11.875 1 97.31 90 ARG A N 1
ATOM 665 C CA . ARG A 1 90 ? -9.422 -11.68 -13.062 1 97.31 90 ARG A CA 1
ATOM 666 C C . ARG A 1 90 ? -7.953 -11.523 -12.68 1 97.31 90 ARG A C 1
ATOM 668 O O . ARG A 1 90 ? -7.613 -10.719 -11.805 1 97.31 90 ARG A O 1
ATOM 675 N N . PHE A 1 91 ? -7.121 -12.242 -13.414 1 97.88 91 PHE A N 1
ATOM 676 C CA . PHE A 1 91 ? -5.672 -12.086 -13.328 1 97.88 91 PHE A CA 1
ATOM 677 C C . PHE A 1 91 ? -5.117 -11.43 -14.586 1 97.88 91 PHE A C 1
ATOM 679 O O . PHE A 1 91 ? -5.742 -11.484 -15.648 1 97.88 91 PHE A O 1
ATOM 686 N N . ASP A 1 92 ? -4.059 -10.688 -14.5 1 96.38 92 ASP A N 1
ATOM 687 C CA . ASP A 1 92 ? -3.445 -9.961 -15.602 1 96.38 92 ASP A CA 1
ATOM 688 C C . ASP A 1 92 ? -2.77 -10.914 -16.578 1 96.38 92 ASP A C 1
ATOM 690 O O . ASP A 1 92 ? -2.627 -10.602 -17.766 1 96.38 92 ASP A O 1
ATOM 694 N N . GLY A 1 93 ? -2.486 -12.125 -16.328 1 96.62 93 GLY A N 1
ATOM 695 C CA . GLY A 1 93 ? -1.718 -13.094 -17.078 1 96.62 93 GLY A CA 1
ATOM 696 C C . GLY A 1 93 ? -1.206 -14.25 -16.234 1 96.62 93 GLY A C 1
ATOM 697 O O . GLY A 1 93 ? -1.721 -14.5 -15.148 1 96.62 93 GLY A O 1
ATOM 698 N N . PRO A 1 94 ? -0.202 -14.906 -16.828 1 97.5 94 PRO A N 1
ATOM 699 C CA . PRO A 1 94 ? 0.337 -16.047 -16.094 1 97.5 94 PRO A CA 1
ATOM 700 C C . PRO A 1 94 ? 1.115 -15.633 -14.844 1 97.5 94 PRO A C 1
ATOM 702 O O . PRO A 1 94 ? 1.542 -14.477 -14.734 1 97.5 94 PRO A O 1
ATOM 705 N N . THR A 1 95 ? 1.163 -16.562 -13.883 1 98.25 95 THR A N 1
ATOM 706 C CA . THR A 1 95 ? 2.084 -16.375 -12.766 1 98.25 95 THR A CA 1
ATOM 707 C C . THR A 1 95 ? 3.518 -16.234 -13.266 1 98.25 95 THR A C 1
ATOM 709 O O . THR A 1 95 ? 3.971 -17.016 -14.109 1 98.25 95 THR A O 1
ATOM 712 N N . GLU A 1 96 ? 4.141 -15.195 -12.828 1 97.38 96 GLU A N 1
ATOM 713 C CA . GLU A 1 96 ? 5.547 -14.984 -13.156 1 97.38 96 GLU A CA 1
ATOM 714 C C . GLU A 1 96 ? 6.453 -15.555 -12.062 1 97.38 96 GLU A C 1
ATOM 716 O O . GLU A 1 96 ? 6.266 -15.258 -10.883 1 97.38 96 GLU A O 1
ATOM 721 N N . THR A 1 97 ? 7.465 -16.328 -12.547 1 96.81 97 THR A N 1
ATOM 722 C CA . THR A 1 97 ? 8.336 -16.953 -11.57 1 96.81 97 THR A CA 1
ATOM 723 C C . THR A 1 97 ? 9.805 -16.656 -11.875 1 96.81 97 THR A C 1
ATOM 725 O O . THR A 1 97 ? 10.242 -16.812 -13.023 1 96.81 97 THR A O 1
ATOM 728 N N . ILE A 1 98 ? 10.391 -16.109 -10.914 1 93.62 98 ILE A N 1
ATOM 729 C CA . ILE A 1 98 ? 11.852 -16.109 -10.914 1 93.62 98 ILE A CA 1
ATOM 730 C C . ILE A 1 98 ? 12.367 -17.25 -10.047 1 93.62 98 ILE A C 1
ATOM 732 O O . ILE A 1 98 ? 12.289 -17.203 -8.82 1 93.62 98 ILE A O 1
ATOM 736 N N . GLU A 1 99 ? 12.891 -18.172 -10.711 1 92.06 99 GLU A N 1
ATOM 737 C CA . GLU A 1 99 ? 13.258 -19.406 -10.039 1 92.06 99 GLU A CA 1
ATOM 738 C C . GLU A 1 99 ? 14.18 -19.141 -8.852 1 92.06 99 GLU A C 1
ATOM 740 O O . GLU A 1 99 ? 15.117 -18.344 -8.945 1 92.06 99 GLU A O 1
ATOM 745 N N . GLY A 1 100 ? 13.773 -19.828 -7.73 1 91.5 100 GLY A N 1
ATOM 746 C CA . GLY A 1 100 ? 14.578 -19.719 -6.527 1 91.5 100 GLY A CA 1
ATOM 747 C C . GLY A 1 100 ? 14.383 -18.406 -5.793 1 91.5 100 GLY A C 1
ATOM 748 O O . GLY A 1 100 ? 15.023 -18.172 -4.762 1 91.5 100 GLY A O 1
ATOM 749 N N . MET A 1 101 ? 13.523 -17.625 -6.254 1 93.69 101 MET A N 1
ATOM 750 C CA . MET A 1 101 ? 13.367 -16.312 -5.641 1 93.69 101 MET A CA 1
ATOM 751 C C . MET A 1 101 ? 11.906 -16.031 -5.281 1 93.69 101 MET A C 1
ATOM 753 O O . MET A 1 101 ? 11.539 -16.062 -4.109 1 93.69 101 MET A O 1
ATOM 757 N N . VAL A 1 102 ? 11.047 -15.945 -6.297 1 96 102 VAL A N 1
ATOM 758 C CA . VAL A 1 102 ? 9.68 -15.547 -5.977 1 96 102 VAL A CA 1
ATOM 759 C C . VAL A 1 102 ? 8.75 -15.898 -7.141 1 96 102 VAL A C 1
ATOM 761 O O . VAL A 1 102 ? 9.172 -15.891 -8.297 1 96 102 VAL A O 1
ATOM 764 N N . SER A 1 103 ? 7.539 -16.281 -6.871 1 97.81 103 SER A N 1
ATOM 765 C CA . SER A 1 103 ? 6.426 -16.297 -7.812 1 97.81 103 SER A CA 1
ATOM 766 C C . SER A 1 103 ? 5.418 -15.203 -7.512 1 97.81 103 SER A C 1
ATOM 768 O O . SER A 1 103 ? 5.035 -15 -6.355 1 97.81 103 SER A O 1
ATOM 770 N N . THR A 1 104 ? 5.008 -14.492 -8.562 1 98 104 THR A N 1
ATOM 771 C CA . THR A 1 104 ? 4.051 -13.414 -8.359 1 98 104 THR A CA 1
ATOM 772 C C . THR A 1 104 ? 2.904 -13.508 -9.367 1 98 104 THR A C 1
ATOM 774 O O . THR A 1 104 ? 3.07 -14.062 -10.453 1 98 104 THR A O 1
ATOM 777 N N . ALA A 1 105 ? 1.762 -13.008 -9.031 1 98.38 105 ALA A N 1
ATOM 778 C CA . ALA A 1 105 ? 0.571 -12.938 -9.875 1 98.38 105 ALA A CA 1
ATOM 779 C C . ALA A 1 105 ? -0.252 -11.695 -9.555 1 98.38 105 ALA A C 1
ATOM 781 O O . ALA A 1 105 ? -0.55 -11.422 -8.391 1 98.38 105 ALA A O 1
ATOM 782 N N . THR A 1 106 ? -0.53 -10.969 -10.562 1 97.88 106 THR A N 1
ATOM 783 C CA . THR A 1 106 ? -1.335 -9.758 -10.406 1 97.88 106 THR A CA 1
ATOM 784 C C . THR A 1 106 ? -2.812 -10.062 -10.641 1 97.88 106 THR A C 1
ATOM 786 O O . THR A 1 106 ? -3.162 -10.781 -11.578 1 97.88 106 THR A O 1
ATOM 789 N N . PHE A 1 107 ? -3.652 -9.555 -9.766 1 97.88 107 PHE A N 1
ATOM 790 C CA . PHE A 1 107 ? -5.098 -9.672 -9.93 1 97.88 107 PHE A CA 1
ATOM 791 C C . PHE A 1 107 ? -5.789 -8.352 -9.633 1 97.88 107 PHE A C 1
ATOM 793 O O . PHE A 1 107 ? -5.145 -7.387 -9.211 1 97.88 107 PHE A O 1
ATOM 800 N N . TYR A 1 108 ? -7.074 -8.32 -9.914 1 97.31 108 TYR A N 1
ATOM 801 C CA . TYR A 1 108 ? -7.773 -7.043 -9.852 1 97.31 108 TYR A CA 1
ATOM 802 C C . TYR A 1 108 ? -9.008 -7.141 -8.969 1 97.31 108 TYR A C 1
ATOM 804 O O . TYR A 1 108 ? -9.727 -8.141 -9 1 97.31 108 TYR A O 1
ATOM 812 N N . ASP A 1 109 ? -9.203 -6.105 -8.203 1 96.88 109 ASP A N 1
ATOM 813 C CA . ASP A 1 109 ? -10.469 -6.035 -7.477 1 96.88 109 ASP A CA 1
ATOM 814 C C . ASP A 1 109 ? -11.609 -5.594 -8.398 1 96.88 109 ASP A C 1
ATOM 816 O O . ASP A 1 109 ? -11.391 -5.348 -9.586 1 96.88 109 ASP A O 1
ATOM 820 N N . PRO A 1 110 ? -12.852 -5.477 -7.945 1 95.5 110 PRO A N 1
ATOM 821 C CA . PRO A 1 110 ? -14 -5.188 -8.812 1 95.5 110 PRO A CA 1
ATOM 822 C C . PRO A 1 110 ? -13.891 -3.832 -9.508 1 95.5 110 PRO A C 1
ATOM 824 O O . PRO A 1 110 ? -14.484 -3.627 -10.562 1 95.5 110 PRO A O 1
ATOM 827 N N . ASP A 1 111 ? -13.148 -2.889 -8.969 1 95.94 111 ASP A N 1
ATOM 828 C CA . ASP A 1 111 ? -13.039 -1.543 -9.523 1 95.94 111 ASP A CA 1
ATOM 829 C C . ASP A 1 111 ? -11.773 -1.403 -10.375 1 95.94 111 ASP A C 1
ATOM 831 O O . ASP A 1 111 ? -11.445 -0.307 -10.836 1 95.94 111 ASP A O 1
ATOM 835 N N . GLY A 1 112 ? -11.031 -2.479 -10.516 1 95 112 GLY A N 1
ATOM 836 C CA . GLY A 1 112 ? -9.859 -2.465 -11.375 1 95 112 GLY A CA 1
ATOM 837 C C . GLY A 1 112 ? -8.578 -2.125 -10.625 1 95 112 GLY A C 1
ATOM 838 O O . GLY A 1 112 ? -7.535 -1.908 -11.242 1 95 112 GLY A O 1
ATOM 839 N N . ASN A 1 113 ? -8.609 -1.976 -9.344 1 96.19 113 ASN A N 1
ATOM 840 C CA . ASN A 1 113 ? -7.367 -1.838 -8.586 1 96.19 113 ASN A CA 1
ATOM 841 C C . ASN A 1 113 ? -6.512 -3.096 -8.688 1 96.19 113 ASN A C 1
ATOM 843 O O . ASN A 1 113 ? -7.004 -4.207 -8.492 1 96.19 113 ASN A O 1
ATOM 847 N N . ALA A 1 114 ? -5.258 -2.848 -8.961 1 96 114 ALA A N 1
ATOM 848 C CA . ALA A 1 114 ? -4.32 -3.963 -9.078 1 96 114 ALA A CA 1
ATOM 849 C C . ALA A 1 114 ? -3.766 -4.355 -7.715 1 96 114 ALA A C 1
ATOM 851 O O . ALA A 1 114 ? -3.373 -3.496 -6.926 1 96 114 ALA A O 1
ATOM 852 N N . LEU A 1 115 ? -3.801 -5.652 -7.391 1 97.69 115 LEU A N 1
ATOM 853 C CA . LEU A 1 115 ? -3.152 -6.293 -6.25 1 97.69 115 LEU A CA 1
ATOM 854 C C . LEU A 1 115 ? -2.283 -7.461 -6.703 1 97.69 115 LEU A C 1
ATOM 856 O O . LEU A 1 115 ? -2.455 -7.973 -7.809 1 97.69 115 LEU A O 1
ATOM 860 N N . MET A 1 116 ? -1.391 -7.867 -5.816 1 98.38 116 MET A N 1
ATOM 861 C CA . MET A 1 116 ? -0.502 -8.961 -6.215 1 98.38 116 MET A CA 1
ATOM 862 C C . MET A 1 116 ? -0.394 -10 -5.105 1 98.38 116 MET A C 1
ATOM 864 O O . MET A 1 116 ? -0.427 -9.664 -3.922 1 98.38 116 MET A O 1
ATOM 868 N N . LEU A 1 117 ? -0.309 -11.234 -5.496 1 98.5 117 LEU A N 1
ATOM 869 C CA . LEU A 1 117 ? 0.151 -12.32 -4.641 1 98.5 117 LEU A CA 1
ATOM 870 C C . LEU A 1 117 ? 1.638 -12.586 -4.848 1 98.5 117 LEU A C 1
ATOM 872 O O . LEU A 1 117 ? 2.143 -12.469 -5.969 1 98.5 117 LEU A O 1
ATOM 876 N N . ALA A 1 118 ? 2.266 -13 -3.826 1 98.31 118 ALA A N 1
ATOM 877 C CA . ALA A 1 118 ? 3.666 -13.398 -3.926 1 98.31 118 ALA A CA 1
ATOM 878 C C . ALA A 1 118 ? 3.945 -14.625 -3.066 1 98.31 118 ALA A C 1
ATOM 880 O O . ALA A 1 118 ? 3.539 -14.688 -1.904 1 98.31 118 ALA A O 1
ATOM 881 N N . GLN A 1 119 ? 4.574 -15.547 -3.602 1 97.94 119 GLN A N 1
ATOM 882 C CA . GLN A 1 119 ? 5.113 -16.703 -2.883 1 97.94 119 GLN A CA 1
ATOM 883 C C . GLN A 1 119 ? 6.637 -16.656 -2.832 1 97.94 119 GLN A C 1
ATOM 885 O O . GLN A 1 119 ? 7.297 -16.641 -3.873 1 97.94 119 GLN A O 1
ATOM 890 N N . ASP A 1 120 ? 7.137 -16.578 -1.648 1 95.94 120 ASP A N 1
ATOM 891 C CA . ASP A 1 120 ? 8.578 -16.625 -1.438 1 95.94 120 ASP A CA 1
ATOM 892 C C . ASP A 1 120 ? 9.133 -18.016 -1.695 1 95.94 120 ASP A C 1
ATOM 894 O O . ASP A 1 120 ? 8.719 -18.984 -1.043 1 95.94 120 ASP A O 1
ATOM 898 N N . LEU A 1 121 ? 10.117 -18.125 -2.648 1 95.25 121 LEU A N 1
ATOM 899 C CA . LEU A 1 121 ? 10.641 -19.422 -3.027 1 95.25 121 LEU A CA 1
ATOM 900 C C . LEU A 1 121 ? 12 -19.672 -2.385 1 95.25 121 LEU A C 1
ATOM 902 O O . LEU A 1 121 ? 12.617 -20.719 -2.617 1 95.25 121 LEU A O 1
ATOM 906 N N . THR A 1 122 ? 12.484 -18.672 -1.703 1 89.69 122 THR A N 1
ATOM 907 C CA . THR A 1 122 ? 13.797 -18.828 -1.084 1 89.69 122 THR A CA 1
ATOM 908 C C . THR A 1 122 ? 13.719 -19.766 0.124 1 89.69 122 THR A C 1
ATOM 910 O O . THR A 1 122 ? 14.734 -20.281 0.58 1 89.69 122 THR A O 1
ATOM 913 N N . GLN A 1 123 ? 12.703 -19.812 0.815 1 76.06 123 GLN A N 1
ATOM 914 C CA . GLN A 1 123 ? 12.547 -20.656 1.999 1 76.06 123 GLN A CA 1
ATOM 915 C C . GLN A 1 123 ? 12.406 -22.125 1.617 1 76.06 123 GLN A C 1
ATOM 917 O O . GLN A 1 123 ? 12.594 -23.016 2.453 1 76.06 123 GLN A O 1
ATOM 922 N N . SER A 1 124 ? 11.867 -22.453 0.465 1 54.62 124 SER A N 1
ATOM 923 C CA . SER A 1 124 ? 11.703 -23.859 0.103 1 54.62 124 SER A CA 1
ATOM 924 C C . SER A 1 124 ? 13.055 -24.516 -0.181 1 54.62 124 SER A C 1
ATOM 926 O O . SER A 1 124 ? 13.133 -25.734 -0.323 1 54.62 124 SER A O 1
ATOM 928 N N . ALA A 1 125 ? 14.281 -23.812 -0.307 1 43.25 125 ALA A N 1
ATOM 929 C CA . ALA A 1 125 ? 15.453 -24.672 -0.475 1 43.25 125 ALA A CA 1
ATOM 930 C C . ALA A 1 125 ? 15.836 -25.328 0.841 1 43.25 125 ALA A C 1
ATOM 932 O O . ALA A 1 125 ? 15.711 -24.734 1.91 1 43.25 125 ALA A O 1
ATOM 933 N N . MET B 1 1 ? -14.984 -19.078 4.129 1 87.25 1 MET B N 1
ATOM 934 C CA . MET B 1 1 ? -13.523 -19.031 4.156 1 87.25 1 MET B CA 1
ATOM 935 C C . MET B 1 1 ? -12.992 -18.188 3.004 1 87.25 1 MET B C 1
ATOM 937 O O . MET B 1 1 ? -13.555 -18.188 1.911 1 87.25 1 MET B O 1
ATOM 941 N N . PRO B 1 2 ? -11.969 -17.453 3.336 1 93.19 2 PRO B N 1
ATOM 942 C CA . PRO B 1 2 ? -11.445 -16.656 2.221 1 93.19 2 PRO B CA 1
ATOM 943 C C . PRO B 1 2 ? -10.867 -17.531 1.104 1 93.19 2 PRO B C 1
ATOM 945 O O . PRO B 1 2 ? -10.508 -18.688 1.336 1 93.19 2 PRO B O 1
ATOM 948 N N . LEU B 1 3 ? -10.867 -16.906 -0.075 1 93.69 3 LEU B N 1
ATOM 949 C CA . LEU B 1 3 ? -10.367 -17.641 -1.238 1 93.69 3 LEU B CA 1
ATOM 950 C C . LEU B 1 3 ? -8.859 -17.844 -1.146 1 93.69 3 LEU B C 1
ATOM 952 O O . LEU B 1 3 ? -8.352 -18.906 -1.515 1 93.69 3 LEU B O 1
ATOM 956 N N . ALA B 1 4 ? -8.188 -16.812 -0.704 1 94.62 4 ALA B N 1
ATOM 957 C CA . ALA B 1 4 ? -6.742 -16.891 -0.529 1 94.62 4 ALA B CA 1
ATOM 958 C C . ALA B 1 4 ? -6.363 -16.844 0.949 1 94.62 4 ALA B C 1
ATOM 960 O O . ALA B 1 4 ? -6.934 -16.062 1.716 1 94.62 4 ALA B O 1
ATOM 961 N N . THR B 1 5 ? -5.477 -17.734 1.319 1 94.31 5 THR B N 1
ATOM 962 C CA . THR B 1 5 ? -4.887 -17.672 2.65 1 94.31 5 THR B CA 1
ATOM 963 C C . THR B 1 5 ? -3.59 -16.859 2.627 1 94.31 5 THR B C 1
ATOM 965 O O . THR B 1 5 ? -2.562 -17.344 2.141 1 94.31 5 THR B O 1
ATOM 968 N N . LEU B 1 6 ? -3.672 -15.727 3.193 1 97 6 LEU B N 1
ATOM 969 C CA . LEU B 1 6 ? -2.543 -14.812 3.135 1 97 6 LEU B CA 1
ATOM 970 C C . LEU B 1 6 ? -1.637 -14.984 4.348 1 97 6 LEU B C 1
ATOM 972 O O . LEU B 1 6 ? -2.105 -15.344 5.434 1 97 6 LEU B O 1
ATOM 976 N N . ASP B 1 7 ? -0.38 -14.688 4.152 1 96.06 7 ASP B N 1
ATOM 977 C CA . ASP B 1 7 ? 0.522 -14.5 5.285 1 96.06 7 ASP B CA 1
ATOM 978 C C . ASP B 1 7 ? 0.279 -13.148 5.961 1 96.06 7 ASP B C 1
ATOM 980 O O . ASP B 1 7 ? -0.703 -12.469 5.66 1 96.06 7 ASP B O 1
ATOM 984 N N . ASN B 1 8 ? 1.084 -12.883 6.902 1 96.25 8 ASN B N 1
ATOM 985 C CA . ASN B 1 8 ? 0.962 -11.602 7.598 1 96.25 8 ASN B CA 1
ATOM 986 C C . ASN B 1 8 ? 2.002 -10.602 7.113 1 96.25 8 ASN B C 1
ATOM 988 O O . ASN B 1 8 ? 2.527 -9.812 7.902 1 96.25 8 ASN B O 1
ATOM 992 N N . THR B 1 9 ? 2.373 -10.734 5.879 1 97 9 THR B N 1
ATOM 993 C CA . THR B 1 9 ? 3.348 -9.828 5.285 1 97 9 THR B CA 1
ATOM 994 C C . THR B 1 9 ? 2.754 -9.117 4.074 1 97 9 THR B C 1
ATOM 996 O O . THR B 1 9 ? 1.955 -9.695 3.334 1 97 9 THR B O 1
ATOM 999 N N . ILE B 1 10 ? 3.127 -7.918 3.912 1 98.44 10 ILE B N 1
ATOM 1000 C CA . ILE B 1 10 ? 2.738 -7.094 2.773 1 98.44 10 ILE B CA 1
ATOM 1001 C C . ILE B 1 10 ? 3.951 -6.328 2.252 1 98.44 10 ILE B C 1
ATOM 1003 O O . ILE B 1 10 ? 4.746 -5.805 3.035 1 98.44 10 ILE B O 1
ATOM 1007 N N . THR B 1 11 ? 4.148 -6.352 1.013 1 98.62 11 THR B N 1
ATOM 1008 C CA . THR B 1 11 ? 5.098 -5.449 0.37 1 98.62 11 THR B CA 1
ATOM 1009 C C . THR B 1 11 ? 4.371 -4.34 -0.383 1 98.62 11 THR B C 1
ATOM 1011 O O . THR B 1 11 ? 3.41 -4.602 -1.109 1 98.62 11 THR B O 1
ATOM 1014 N N . LEU B 1 12 ? 4.758 -3.127 -0.178 1 98.62 12 LEU B N 1
ATOM 1015 C CA . LEU B 1 12 ? 4.309 -1.99 -0.974 1 98.62 12 LEU B CA 1
ATOM 1016 C C . LEU B 1 12 ? 5.219 -1.773 -2.178 1 98.62 12 LEU B C 1
ATOM 1018 O O . LEU B 1 12 ? 6.336 -1.272 -2.033 1 98.62 12 LEU B O 1
ATOM 1022 N N . ALA B 1 13 ? 4.742 -2.133 -3.295 1 98.25 13 ALA B N 1
ATOM 1023 C CA . ALA B 1 13 ? 5.566 -2.018 -4.492 1 98.25 13 ALA B CA 1
ATOM 1024 C C . ALA B 1 13 ? 5.406 -0.646 -5.141 1 98.25 13 ALA B C 1
ATOM 1026 O O . ALA B 1 13 ? 4.285 -0.214 -5.422 1 98.25 13 ALA B O 1
ATOM 1027 N N . LEU B 1 14 ? 6.488 -0.022 -5.406 1 97.94 14 LEU B N 1
ATOM 1028 C CA . LEU B 1 14 ? 6.543 1.269 -6.082 1 97.94 14 LEU B CA 1
ATOM 1029 C C . LEU B 1 14 ? 7.461 1.205 -7.297 1 97.94 14 LEU B C 1
ATOM 1031 O O . LEU B 1 14 ? 8.477 0.501 -7.281 1 97.94 14 LEU B O 1
ATOM 1035 N N . SER B 1 15 ? 7.09 1.934 -8.32 1 97.38 15 SER B N 1
ATOM 1036 C CA . SER B 1 15 ? 7.957 2.117 -9.477 1 97.38 15 SER B CA 1
ATOM 1037 C C . SER B 1 15 ? 8.805 3.377 -9.344 1 97.38 15 SER B C 1
ATOM 1039 O O . SER B 1 15 ? 8.289 4.445 -9.008 1 97.38 15 SER B O 1
ATOM 1041 N N . VAL B 1 16 ? 10.07 3.234 -9.586 1 98 16 VAL B N 1
ATOM 1042 C CA . VAL B 1 16 ? 10.984 4.363 -9.445 1 98 16 VAL B CA 1
ATOM 1043 C C . VAL B 1 16 ? 12 4.344 -10.578 1 98 16 VAL B C 1
ATOM 1045 O O . VAL B 1 16 ? 12.219 3.309 -11.219 1 98 16 VAL B O 1
ATOM 1048 N N . ARG B 1 17 ? 12.68 5.43 -10.852 1 97.62 17 ARG B N 1
ATOM 1049 C CA . ARG B 1 17 ? 13.672 5.531 -11.914 1 97.62 17 ARG B CA 1
ATOM 1050 C C . ARG B 1 17 ? 15.023 5.008 -11.453 1 97.62 17 ARG B C 1
ATOM 1052 O O . ARG B 1 17 ? 15.758 4.398 -12.234 1 97.62 17 ARG B O 1
ATOM 1059 N N . ASP B 1 18 ? 15.461 5.293 -10.227 1 97.94 18 ASP B N 1
ATOM 1060 C CA . ASP B 1 18 ? 16.719 4.914 -9.594 1 97.94 18 ASP B CA 1
ATOM 1061 C C . ASP B 1 18 ? 16.484 4.375 -8.188 1 97.94 18 ASP B C 1
ATOM 1063 O O . ASP B 1 18 ? 16.359 5.148 -7.234 1 97.94 18 ASP B O 1
ATOM 1067 N N . ARG B 1 19 ? 16.531 3.07 -8.086 1 98.06 19 ARG B N 1
ATOM 1068 C CA . ARG B 1 19 ? 16.125 2.426 -6.836 1 98.06 19 ARG B CA 1
ATOM 1069 C C . ARG B 1 19 ? 17.156 2.664 -5.742 1 98.06 19 ARG B C 1
ATOM 1071 O O . ARG B 1 19 ? 16.844 2.621 -4.551 1 98.06 19 ARG B O 1
ATOM 1078 N N . HIS B 1 20 ? 18.391 2.889 -6.09 1 98.31 20 HIS B N 1
ATOM 1079 C CA . HIS B 1 20 ? 19.391 3.213 -5.086 1 98.31 20 HIS B CA 1
ATOM 1080 C C . HIS B 1 20 ? 19.172 4.602 -4.5 1 98.31 20 HIS B C 1
ATOM 1082 O O . HIS B 1 20 ? 19.172 4.777 -3.279 1 98.31 20 HIS B O 1
ATOM 1088 N N . ALA B 1 21 ? 18.969 5.559 -5.359 1 98.19 21 ALA B N 1
ATOM 1089 C CA . ALA B 1 21 ? 18.656 6.914 -4.918 1 98.19 21 ALA B CA 1
ATOM 1090 C C . ALA B 1 21 ? 17.375 6.949 -4.098 1 98.19 21 ALA B C 1
ATOM 1092 O O . ALA B 1 21 ? 17.297 7.633 -3.074 1 98.19 21 ALA B O 1
ATOM 1093 N N . SER B 1 22 ? 16.406 6.223 -4.598 1 98.38 22 SER B N 1
ATOM 1094 C CA . SER B 1 22 ? 15.133 6.184 -3.885 1 98.38 22 SER B CA 1
ATOM 1095 C C . SER B 1 22 ? 15.289 5.562 -2.5 1 98.38 22 SER B C 1
ATOM 1097 O O . SER B 1 22 ? 14.727 6.059 -1.523 1 98.38 22 SER B O 1
ATOM 1099 N N . ALA B 1 23 ? 16 4.48 -2.414 1 98.5 23 ALA B N 1
ATOM 1100 C CA . ALA B 1 23 ? 16.234 3.836 -1.122 1 98.5 23 ALA B CA 1
ATOM 1101 C C . ALA B 1 23 ? 16.859 4.801 -0.129 1 98.5 23 ALA B C 1
ATOM 1103 O O . ALA B 1 23 ? 16.469 4.855 1.037 1 98.5 23 ALA B O 1
ATOM 1104 N N . LYS B 1 24 ? 17.812 5.512 -0.588 1 98.25 24 LYS B N 1
ATOM 1105 C CA . LYS B 1 24 ? 18.453 6.516 0.256 1 98.25 24 LYS B CA 1
ATOM 1106 C C . LYS B 1 24 ? 17.453 7.574 0.711 1 98.25 24 LYS B C 1
ATOM 1108 O O . LYS B 1 24 ? 17.422 7.941 1.888 1 98.25 24 LYS B O 1
ATOM 1113 N N . TRP B 1 25 ? 16.672 8.016 -0.178 1 98.25 25 TRP B N 1
ATOM 1114 C CA . TRP B 1 25 ? 15.664 9.039 0.122 1 98.25 25 TRP B CA 1
ATOM 1115 C C . TRP B 1 25 ? 14.695 8.555 1.191 1 98.2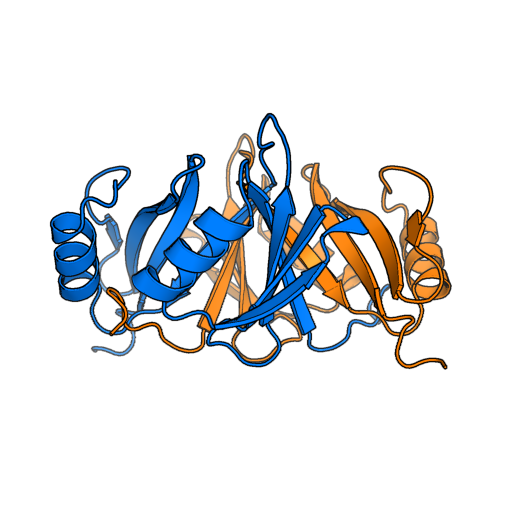5 25 TRP B C 1
ATOM 1117 O O . TRP B 1 25 ? 14.414 9.273 2.154 1 98.25 25 TRP B O 1
ATOM 1127 N N . TYR B 1 26 ? 14.148 7.371 1.049 1 98.62 26 TYR B N 1
ATOM 1128 C CA . TYR B 1 26 ? 13.172 6.828 1.989 1 98.62 26 TYR B CA 1
ATOM 1129 C C . TYR B 1 26 ? 13.797 6.613 3.361 1 98.62 26 TYR B C 1
ATOM 1131 O O . TYR B 1 26 ? 13.133 6.762 4.387 1 98.62 26 TYR B O 1
ATOM 1139 N N . ARG B 1 27 ? 15.039 6.203 3.357 1 98.19 27 ARG B N 1
ATOM 1140 C CA . ARG B 1 27 ? 15.742 6.082 4.629 1 98.19 27 ARG B CA 1
ATOM 1141 C C . ARG B 1 27 ? 15.828 7.43 5.34 1 98.19 27 ARG B C 1
ATOM 1143 O O . ARG B 1 27 ? 15.469 7.543 6.516 1 98.19 27 ARG B O 1
ATOM 1150 N N . GLU B 1 28 ? 16.219 8.406 4.648 1 97.56 28 GLU B N 1
ATOM 1151 C CA . GLU B 1 28 ? 16.453 9.727 5.23 1 97.56 28 GLU B CA 1
ATOM 1152 C C . GLU B 1 28 ? 15.133 10.406 5.586 1 97.56 28 GLU B C 1
ATOM 1154 O O . GLU B 1 28 ? 15.055 11.156 6.566 1 97.56 28 GLU B O 1
ATOM 1159 N N . THR B 1 29 ? 14.133 10.219 4.816 1 97.88 29 THR B N 1
ATOM 1160 C CA . THR B 1 29 ? 12.867 10.938 4.98 1 97.88 29 THR B CA 1
ATOM 1161 C C . THR B 1 29 ? 11.977 10.227 5.996 1 97.88 29 THR B C 1
ATOM 1163 O O . THR B 1 29 ? 11.391 10.867 6.871 1 97.88 29 THR B O 1
ATOM 1166 N N . LEU B 1 30 ? 11.883 8.891 5.871 1 98 30 LEU B N 1
ATOM 1167 C CA . LEU B 1 30 ? 10.859 8.164 6.621 1 98 30 LEU B CA 1
ATOM 1168 C C . LEU B 1 30 ? 11.492 7.16 7.578 1 98 30 LEU B C 1
ATOM 1170 O O . LEU B 1 30 ? 10.797 6.527 8.375 1 98 30 LEU B O 1
ATOM 1174 N N . GLY B 1 31 ? 12.773 6.977 7.461 1 97.94 31 GLY B N 1
ATOM 1175 C CA . GLY B 1 31 ? 13.484 6.105 8.383 1 97.94 31 GLY B CA 1
ATOM 1176 C C . GLY B 1 31 ? 13.438 4.645 7.988 1 97.94 31 GLY B C 1
ATOM 1177 O O . GLY B 1 31 ? 13.672 3.762 8.812 1 97.94 31 GLY B O 1
ATOM 1178 N N . PHE B 1 32 ? 13.078 4.316 6.789 1 98.56 32 PHE B N 1
ATOM 1179 C CA . PHE B 1 32 ? 13.055 2.934 6.332 1 98.56 32 PHE B CA 1
ATOM 1180 C C . PHE B 1 32 ? 14.469 2.385 6.199 1 98.56 32 PHE B C 1
ATOM 1182 O O . PHE B 1 32 ? 15.422 3.145 5.996 1 98.56 32 PHE B O 1
ATOM 1189 N N . GLU B 1 33 ? 14.578 1.084 6.312 1 98.38 33 GLU B N 1
ATOM 1190 C CA . GLU B 1 33 ? 15.898 0.475 6.32 1 98.38 33 GLU B CA 1
ATOM 1191 C C . GLU B 1 33 ? 16.078 -0.467 5.137 1 98.38 33 GLU B C 1
ATOM 1193 O O . GLU B 1 33 ? 15.258 -1.355 4.91 1 98.38 33 GLU B O 1
ATOM 1198 N N . LEU B 1 34 ? 17.141 -0.332 4.48 1 98.44 34 LEU B N 1
ATOM 1199 C CA . LEU B 1 34 ? 17.438 -1.177 3.33 1 98.44 34 LEU B CA 1
ATOM 1200 C C . LEU B 1 34 ? 17.703 -2.615 3.766 1 98.44 34 LEU B C 1
ATOM 1202 O O . LEU B 1 34 ? 18.438 -2.855 4.723 1 98.44 34 LEU B O 1
ATOM 1206 N N . ILE B 1 35 ? 17.031 -3.514 3.104 1 97.94 35 ILE B N 1
ATOM 1207 C CA . ILE B 1 35 ? 17.312 -4.934 3.291 1 97.94 35 ILE B CA 1
ATOM 1208 C C . ILE B 1 35 ? 18.359 -5.395 2.289 1 97.94 35 ILE B C 1
ATOM 1210 O O . ILE B 1 35 ? 19.422 -5.898 2.678 1 97.94 35 ILE B O 1
ATOM 1214 N N . HIS B 1 36 ? 18 -5.172 0.977 1 97.06 36 HIS B N 1
ATOM 1215 C CA . HIS B 1 36 ? 18.969 -5.516 -0.063 1 97.06 36 HIS B CA 1
ATOM 1216 C C . HIS B 1 36 ? 18.594 -4.867 -1.393 1 97.06 36 HIS B C 1
ATOM 1218 O O . HIS B 1 36 ? 17.453 -4.445 -1.587 1 97.06 36 HIS B O 1
ATOM 1224 N N . HIS B 1 37 ? 19.672 -4.734 -2.217 1 97.62 37 HIS B N 1
ATOM 1225 C CA . HIS B 1 37 ? 19.531 -4.484 -3.645 1 97.62 37 HIS B CA 1
ATOM 1226 C C . HIS B 1 37 ? 19.688 -5.766 -4.449 1 97.62 37 HIS B C 1
ATOM 1228 O O . HIS B 1 37 ? 20.672 -6.488 -4.289 1 97.62 37 HIS B O 1
ATOM 1234 N N . ILE B 1 38 ? 18.703 -5.996 -5.223 1 95.19 38 ILE B N 1
ATOM 1235 C CA . ILE B 1 38 ? 18.828 -7.094 -6.176 1 95.19 38 ILE B CA 1
ATOM 1236 C C . ILE B 1 38 ? 19.031 -6.531 -7.586 1 95.19 38 ILE B C 1
ATOM 1238 O O . ILE B 1 38 ? 18.078 -6.449 -8.359 1 95.19 38 ILE B O 1
ATOM 1242 N N . ASP B 1 39 ? 20.219 -6.297 -7.918 1 94.12 39 ASP B N 1
ATOM 1243 C CA . ASP B 1 39 ? 20.531 -5.539 -9.125 1 94.12 39 ASP B CA 1
ATOM 1244 C C . ASP B 1 39 ? 20.125 -6.305 -10.383 1 94.12 39 ASP B C 1
ATOM 1246 O O . ASP B 1 39 ? 19.609 -5.719 -11.328 1 94.12 39 ASP B O 1
ATOM 1250 N N . GLU B 1 40 ? 20.266 -7.602 -10.312 1 91.19 40 GLU B N 1
ATOM 1251 C CA . GLU B 1 40 ? 19.953 -8.414 -11.484 1 91.19 40 GLU B CA 1
ATOM 1252 C C . GLU B 1 40 ? 18.453 -8.391 -11.781 1 91.19 40 GLU B C 1
ATOM 1254 O O . GLU B 1 40 ? 18.047 -8.539 -12.938 1 91.19 40 GLU B O 1
ATOM 1259 N N . ALA B 1 41 ? 17.656 -8.102 -10.773 1 91.44 41 ALA B N 1
ATOM 1260 C CA . ALA B 1 41 ? 16.203 -8.102 -10.93 1 91.44 41 ALA B CA 1
ATOM 1261 C C . ALA B 1 41 ? 15.672 -6.672 -11.023 1 91.44 41 ALA B C 1
ATOM 1263 O O . ALA B 1 41 ? 14.469 -6.465 -11.211 1 91.44 41 ALA B 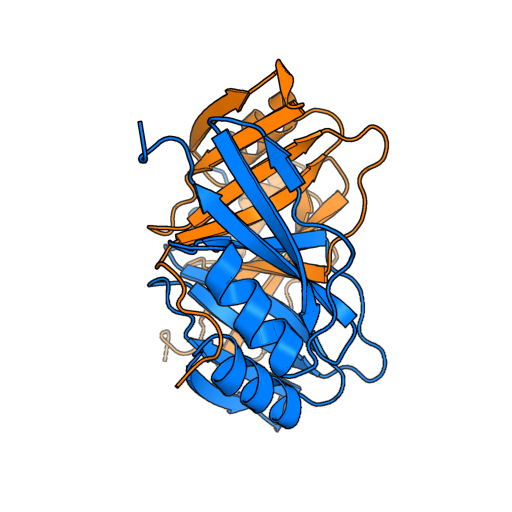O 1
ATOM 1264 N N . GLY B 1 42 ? 16.562 -5.633 -10.867 1 95.44 42 GLY B N 1
ATOM 1265 C CA . GLY B 1 42 ? 16.094 -4.262 -10.812 1 95.44 42 GLY B CA 1
ATOM 1266 C C . GLY B 1 42 ? 15.148 -3.996 -9.648 1 95.44 42 GLY B C 1
ATOM 1267 O O . GLY B 1 42 ? 14.156 -3.283 -9.797 1 95.44 42 GLY B O 1
ATOM 1268 N N . TRP B 1 43 ? 15.43 -4.594 -8.539 1 96.75 43 TRP B N 1
ATOM 1269 C CA . TRP B 1 43 ? 14.547 -4.547 -7.375 1 96.75 43 TRP B CA 1
ATOM 1270 C C . TRP B 1 43 ? 15.328 -4.207 -6.113 1 96.75 43 TRP B C 1
ATOM 1272 O O . TRP B 1 43 ? 16.453 -4.688 -5.922 1 96.75 43 TRP B O 1
ATOM 1282 N N . SER B 1 44 ? 14.828 -3.33 -5.289 1 98.44 44 SER B N 1
ATOM 1283 C CA . SER B 1 44 ? 15.312 -3.084 -3.934 1 98.44 44 SER B CA 1
ATOM 1284 C C . SER B 1 44 ? 14.195 -3.273 -2.906 1 98.44 44 SER B C 1
ATOM 1286 O O . SER B 1 44 ? 13.031 -2.984 -3.186 1 98.44 44 SER B O 1
ATOM 1288 N N . GLU B 1 45 ? 14.578 -3.729 -1.758 1 98.19 45 GLU B N 1
ATOM 1289 C CA . GLU B 1 45 ? 13.609 -3.939 -0.683 1 98.19 45 GLU B CA 1
ATOM 1290 C C . GLU B 1 45 ? 14.055 -3.242 0.601 1 98.19 45 GLU B C 1
ATOM 1292 O O . GLU B 1 45 ? 15.234 -3.266 0.949 1 98.19 45 GLU B O 1
ATOM 1297 N N . MET B 1 46 ? 13.102 -2.678 1.267 1 98.69 46 MET B N 1
ATOM 1298 C CA . MET B 1 46 ? 13.367 -1.982 2.523 1 98.69 46 MET B CA 1
ATOM 1299 C C . MET B 1 46 ? 12.359 -2.396 3.596 1 98.69 46 MET B C 1
ATOM 1301 O O . MET B 1 46 ? 11.195 -2.65 3.295 1 98.69 46 MET B O 1
ATOM 1305 N N . HIS B 1 47 ? 12.812 -2.469 4.836 1 98.38 47 HIS B N 1
ATOM 1306 C CA . HIS B 1 47 ? 11.891 -2.545 5.961 1 98.38 47 HIS B CA 1
ATOM 1307 C C . HIS B 1 47 ? 11.227 -1.196 6.219 1 98.38 47 HIS B C 1
ATOM 1309 O O . HIS B 1 47 ? 11.898 -0.161 6.23 1 98.38 47 HIS B O 1
ATOM 1315 N N . THR B 1 48 ? 9.93 -1.262 6.398 1 98.19 48 THR B N 1
ATOM 1316 C CA . THR B 1 48 ? 9.273 -0.101 6.988 1 98.19 48 THR B CA 1
ATOM 1317 C C . THR B 1 48 ? 9.352 -0.155 8.508 1 98.19 48 THR B C 1
ATOM 1319 O O . THR B 1 48 ? 10.086 -0.968 9.07 1 98.19 48 THR B O 1
ATOM 1322 N N . LEU B 1 49 ? 8.594 0.715 9.102 1 97.19 49 LEU B N 1
ATOM 1323 C CA . LEU B 1 49 ? 8.578 0.692 10.562 1 97.19 49 LEU B CA 1
ATOM 1324 C C . LEU B 1 49 ? 7.445 -0.189 11.078 1 97.19 49 LEU B C 1
ATOM 1326 O O . LEU B 1 49 ? 7.375 -0.478 12.273 1 97.19 49 LEU B O 1
ATOM 1330 N N . THR B 1 50 ? 6.594 -0.636 10.273 1 97.69 50 THR B N 1
ATOM 1331 C CA . THR B 1 50 ? 5.496 -1.537 10.617 1 97.69 50 THR B CA 1
ATOM 1332 C C . THR B 1 50 ? 5.914 -2.992 10.422 1 97.69 50 THR B C 1
ATOM 1334 O O . THR B 1 50 ? 6.262 -3.402 9.312 1 97.69 50 THR B O 1
ATOM 1337 N N . PRO B 1 51 ? 5.867 -3.75 11.492 1 96.94 51 PRO B N 1
ATOM 1338 C CA . PRO B 1 51 ? 6.27 -5.152 11.352 1 96.94 51 PRO 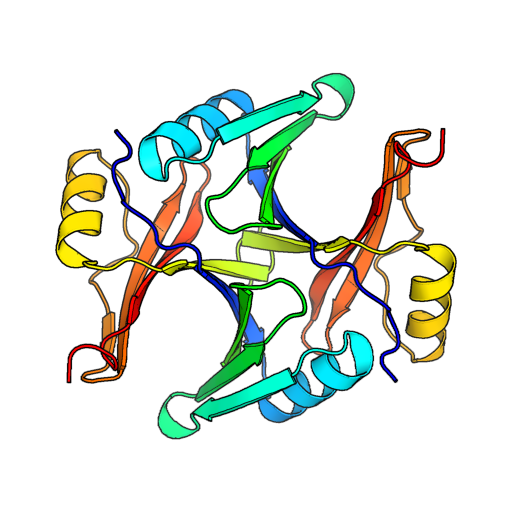B CA 1
ATOM 1339 C C . PRO B 1 51 ? 5.488 -5.883 10.258 1 96.94 51 PRO B C 1
ATOM 1341 O O . PRO B 1 51 ? 4.273 -5.719 10.148 1 96.94 51 PRO B O 1
ATOM 1344 N N . GLY B 1 52 ? 6.219 -6.645 9.43 1 97.19 52 GLY B N 1
ATOM 1345 C CA . GLY B 1 52 ? 5.574 -7.434 8.391 1 97.19 52 GLY B CA 1
ATOM 1346 C C . GLY B 1 52 ? 5.355 -6.664 7.105 1 97.19 52 GLY B C 1
ATOM 1347 O O . GLY B 1 52 ? 4.82 -7.203 6.133 1 97.19 52 GLY B O 1
ATOM 1348 N N . VAL B 1 53 ? 5.738 -5.414 7.094 1 98.44 53 VAL B N 1
ATOM 1349 C CA . VAL B 1 53 ? 5.527 -4.598 5.898 1 98.44 53 VAL B CA 1
ATOM 1350 C C . VAL B 1 53 ? 6.875 -4.16 5.328 1 98.44 53 VAL B C 1
ATOM 1352 O O . VAL B 1 53 ? 7.703 -3.592 6.043 1 98.44 53 VAL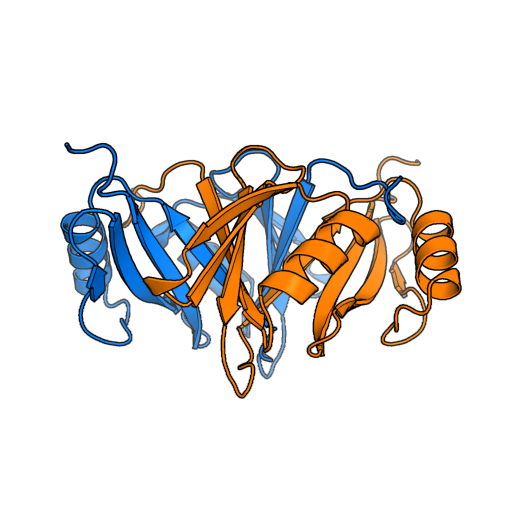 B O 1
ATOM 1355 N N . THR B 1 54 ? 7.09 -4.395 4.078 1 98.56 54 THR B N 1
ATOM 1356 C CA . THR B 1 54 ? 8.281 -3.922 3.377 1 98.56 54 THR B CA 1
ATOM 1357 C C . THR B 1 54 ? 7.895 -2.973 2.246 1 98.56 54 THR B C 1
ATOM 1359 O O . THR B 1 54 ? 6.734 -2.932 1.828 1 98.56 54 THR B O 1
ATOM 1362 N N . LEU B 1 55 ? 8.805 -2.146 1.854 1 98.69 55 LEU B N 1
ATOM 1363 C CA . LEU B 1 55 ? 8.742 -1.342 0.639 1 98.69 55 LEU B CA 1
ATOM 1364 C C . LEU B 1 55 ? 9.586 -1.969 -0.467 1 98.69 55 LEU B C 1
ATOM 1366 O O . LEU B 1 55 ? 10.766 -2.273 -0.26 1 98.69 55 LEU B O 1
ATOM 1370 N N . GLY B 1 56 ? 8.992 -2.238 -1.547 1 98.56 56 GLY B N 1
ATOM 1371 C CA . GLY B 1 56 ? 9.688 -2.707 -2.732 1 98.56 56 GLY B CA 1
ATOM 1372 C C . GLY B 1 56 ? 9.812 -1.647 -3.811 1 98.56 56 GLY B C 1
ATOM 1373 O O . GLY B 1 56 ? 8.82 -1.033 -4.203 1 98.56 56 GLY B O 1
ATOM 1374 N N . LEU B 1 57 ? 11.008 -1.454 -4.293 1 98.5 57 LEU B N 1
ATOM 1375 C CA . LEU B 1 57 ? 11.297 -0.462 -5.32 1 98.5 57 LEU B CA 1
ATOM 1376 C C . LEU B 1 57 ? 11.688 -1.136 -6.633 1 98.5 57 LEU B C 1
ATOM 1378 O O . LEU B 1 57 ? 12.773 -1.71 -6.742 1 98.5 57 LEU B O 1
ATOM 1382 N N . GLY B 1 58 ? 10.766 -1.117 -7.559 1 97.31 58 GLY B N 1
ATOM 1383 C CA . GLY B 1 58 ? 11.047 -1.615 -8.891 1 97.31 58 GLY B CA 1
ATOM 1384 C C . GLY B 1 58 ? 11.547 -0.54 -9.836 1 97.31 58 GLY B C 1
ATOM 1385 O O . GLY B 1 58 ? 10.852 0.446 -10.094 1 97.31 58 GLY B O 1
ATOM 1386 N N . GLU B 1 59 ? 12.617 -0.784 -10.414 1 96.56 59 GLU B N 1
ATOM 1387 C CA . GLU B 1 59 ? 13.242 0.228 -11.258 1 96.56 59 GLU B CA 1
ATOM 1388 C C . GLU B 1 59 ? 12.641 0.22 -12.664 1 96.56 59 GLU B C 1
ATOM 1390 O O . GLU B 1 59 ? 12.594 -0.825 -13.312 1 96.56 59 GLU B O 1
ATOM 1395 N N . GLN B 1 60 ? 12.188 1.357 -12.977 1 94.81 60 GLN B N 1
ATOM 1396 C CA . GLN B 1 60 ? 11.625 1.584 -14.305 1 94.81 60 GLN B CA 1
ATOM 1397 C C . GLN B 1 60 ? 12.078 2.926 -14.875 1 94.81 60 GLN B C 1
ATOM 1399 O O . GLN B 1 60 ? 12.164 3.916 -14.148 1 94.81 60 GLN B O 1
ATOM 1404 N N . ALA B 1 61 ? 12.312 2.875 -16.188 1 93.19 61 ALA B N 1
ATOM 1405 C CA . ALA B 1 61 ? 12.695 4.129 -16.844 1 93.19 61 ALA B CA 1
ATOM 1406 C C . ALA B 1 61 ? 11.602 5.18 -16.703 1 93.19 61 ALA B C 1
ATOM 1408 O O . ALA B 1 61 ? 11.883 6.355 -16.469 1 93.19 61 ALA B O 1
ATOM 1409 N N . GLU B 1 62 ? 10.383 4.75 -16.828 1 93.38 62 GLU B N 1
ATOM 1410 C CA . GLU B 1 62 ? 9.203 5.582 -16.641 1 93.38 62 GLU B CA 1
ATOM 1411 C C . GLU B 1 62 ? 8.289 5.004 -15.555 1 93.38 62 GLU B C 1
ATOM 1413 O O . GLU B 1 62 ? 7.539 4.059 -15.812 1 93.38 62 GLU B O 1
ATOM 1418 N N . PRO B 1 63 ? 8.414 5.609 -14.414 1 90.19 63 PRO B N 1
ATOM 1419 C CA . PRO B 1 63 ? 7.562 5.082 -13.344 1 90.19 63 PRO B CA 1
ATOM 1420 C C . PRO B 1 63 ? 6.082 5.074 -13.719 1 90.19 63 PRO B C 1
ATOM 1422 O O . PRO B 1 63 ? 5.594 6.02 -14.344 1 90.19 63 PRO B O 1
ATOM 1425 N N . ALA B 1 64 ? 5.477 3.973 -13.375 1 86.38 64 ALA B N 1
ATOM 1426 C CA . ALA B 1 64 ? 4.059 3.768 -13.664 1 86.38 64 ALA B CA 1
ATOM 1427 C C . ALA B 1 64 ? 3.217 3.869 -12.398 1 86.38 64 ALA B C 1
ATOM 1429 O O . ALA B 1 64 ? 3.637 3.422 -11.328 1 86.38 64 ALA B O 1
ATOM 1430 N N . PRO B 1 65 ? 2.021 4.465 -12.625 1 84 65 PRO B N 1
ATOM 1431 C CA . PRO B 1 65 ? 1.166 4.59 -11.445 1 84 65 PRO B CA 1
ATOM 1432 C C . PRO B 1 65 ? 0.636 3.24 -10.961 1 84 65 PRO B C 1
ATOM 1434 O O . PRO B 1 65 ? 0.418 2.332 -11.766 1 84 65 PRO B O 1
ATOM 1437 N N . GLY B 1 66 ? 0.562 3.078 -9.656 1 89.5 66 GLY B N 1
ATOM 1438 C CA . GLY B 1 66 ? -0.226 2.027 -9.039 1 89.5 66 GLY B CA 1
ATOM 1439 C C . GLY B 1 66 ? -1.663 2.434 -8.773 1 89.5 66 GLY B C 1
ATOM 1440 O O . GLY B 1 66 ? -2.27 3.146 -9.578 1 89.5 66 GLY B O 1
ATOM 1441 N N . ASN B 1 67 ? -2.23 1.849 -7.738 1 92.38 67 ASN B N 1
ATOM 1442 C CA . ASN B 1 67 ? -3.641 2.133 -7.488 1 92.38 67 ASN B CA 1
ATOM 1443 C C . ASN B 1 67 ? -3.904 2.41 -6.012 1 92.38 67 ASN B C 1
ATOM 1445 O O . ASN B 1 67 ? -5.043 2.68 -5.621 1 92.38 67 ASN B O 1
ATOM 1449 N N . SER B 1 68 ? -2.889 2.275 -5.184 1 96.19 68 SER B N 1
ATOM 1450 C CA . SER B 1 68 ? -3.004 2.49 -3.746 1 96.19 68 SER B CA 1
ATOM 1451 C C . SER B 1 68 ? -2.084 3.611 -3.275 1 96.19 68 SER B C 1
ATOM 1453 O O . SER B 1 68 ? -1.049 3.871 -3.893 1 96.19 68 SER B O 1
ATOM 1455 N N . VAL B 1 69 ? -2.502 4.277 -2.283 1 97.56 69 VAL B N 1
ATOM 1456 C CA . VAL B 1 69 ? -1.645 5.262 -1.634 1 97.56 69 VAL B CA 1
ATOM 1457 C C . VAL B 1 69 ? -1.345 4.82 -0.202 1 97.56 69 VAL B C 1
ATOM 1459 O O . VAL B 1 69 ? -2.258 4.68 0.614 1 97.56 69 VAL B O 1
ATOM 1462 N N . PRO B 1 70 ? -0.071 4.574 0.102 1 98.12 70 PRO B N 1
ATOM 1463 C CA . PRO B 1 70 ? 0.253 4.305 1.505 1 98.12 70 PRO B CA 1
ATOM 1464 C C . PRO B 1 70 ? 0.095 5.535 2.395 1 98.12 70 PRO B C 1
ATOM 1466 O O . PRO B 1 70 ? 0.55 6.625 2.035 1 98.12 70 PRO B O 1
ATOM 1469 N N . VAL B 1 71 ? -0.545 5.324 3.502 1 98.5 71 VAL B N 1
ATOM 1470 C CA . VAL B 1 71 ? -0.761 6.371 4.496 1 98.5 71 VAL B CA 1
ATOM 1471 C C . VAL B 1 71 ? -0.036 6.016 5.789 1 98.5 71 VAL B C 1
ATOM 1473 O O . VAL B 1 71 ? -0.347 5.004 6.426 1 98.5 71 VAL B O 1
ATOM 1476 N N . PHE B 1 72 ? 0.843 6.859 6.184 1 98.44 72 PHE B N 1
ATOM 1477 C CA . PHE B 1 72 ? 1.671 6.586 7.352 1 98.44 72 PHE B CA 1
ATOM 1478 C C . PHE B 1 72 ? 1.194 7.395 8.555 1 98.44 72 PHE B C 1
ATOM 1480 O O . PHE B 1 72 ? 1.014 8.609 8.461 1 98.44 72 PHE B O 1
ATOM 1487 N N . GLY B 1 73 ? 1.027 6.688 9.641 1 97.88 73 GLY B N 1
ATOM 1488 C CA . GLY B 1 73 ? 0.623 7.363 10.859 1 97.88 73 GLY B CA 1
ATOM 1489 C C . GLY B 1 73 ? 1.744 8.156 11.5 1 97.88 73 GLY B C 1
ATOM 1490 O O . GLY B 1 73 ? 2.896 7.723 11.516 1 97.88 73 GLY B O 1
ATOM 1491 N N . VAL B 1 74 ? 1.412 9.328 12 1 97.88 74 VAL B N 1
ATOM 1492 C CA . VAL B 1 74 ? 2.338 10.148 12.781 1 97.88 74 VAL B CA 1
ATOM 1493 C C . VAL B 1 74 ? 1.636 10.688 14.023 1 97.88 74 VAL B C 1
ATOM 1495 O O . VAL B 1 74 ? 0.414 10.852 14.031 1 97.88 74 VAL B O 1
ATOM 1498 N N . ALA B 1 75 ? 2.398 10.969 15.039 1 96.25 75 ALA B N 1
ATOM 1499 C CA . ALA B 1 75 ? 1.846 11.516 16.281 1 96.25 75 ALA B CA 1
ATOM 1500 C C . ALA B 1 75 ? 1.543 13.008 16.125 1 96.25 75 ALA B C 1
ATOM 1502 O O . ALA B 1 75 ? 0.584 13.516 16.719 1 96.25 75 ALA B O 1
ATOM 1503 N N . ASP B 1 76 ? 2.363 13.727 15.406 1 96.69 76 ASP B N 1
ATOM 1504 C CA . ASP B 1 76 ? 2.25 15.164 15.203 1 96.69 76 ASP B CA 1
ATOM 1505 C C . ASP B 1 76 ? 2.504 15.531 13.742 1 96.69 76 ASP B C 1
ATOM 1507 O O . ASP B 1 76 ? 3.652 15.734 13.344 1 96.69 76 ASP B O 1
ATOM 1511 N N . ILE B 1 77 ? 1.455 15.789 13.055 1 98.12 77 ILE B N 1
ATOM 1512 C CA . ILE B 1 77 ? 1.568 15.969 11.609 1 98.12 77 ILE B CA 1
ATOM 1513 C C . ILE B 1 77 ? 2.168 17.344 11.305 1 98.12 77 ILE B C 1
ATOM 1515 O O . ILE B 1 77 ? 2.877 17.5 10.312 1 98.12 77 ILE B O 1
ATOM 1519 N N . ALA B 1 78 ? 1.905 18.297 12.117 1 97.94 78 ALA B N 1
ATOM 1520 C CA . ALA B 1 78 ? 2.463 19.625 11.906 1 97.94 78 ALA B CA 1
ATOM 1521 C C . ALA B 1 78 ? 3.986 19.609 11.984 1 97.94 78 ALA B C 1
ATOM 1523 O O . ALA B 1 78 ? 4.668 20.172 11.125 1 97.94 78 ALA B O 1
ATOM 1524 N N . THR B 1 79 ? 4.52 18.953 12.93 1 97.88 79 THR B N 1
ATOM 1525 C CA . THR B 1 79 ? 5.961 18.828 13.102 1 97.88 79 THR B CA 1
ATOM 1526 C C . THR B 1 79 ? 6.582 18.047 11.945 1 97.88 79 THR B C 1
ATOM 1528 O O . THR B 1 79 ? 7.602 18.453 11.391 1 97.88 79 THR B O 1
ATOM 1531 N N . ALA B 1 80 ? 5.977 16.953 11.625 1 97.81 80 ALA B N 1
ATOM 1532 C CA . ALA B 1 80 ? 6.48 16.141 10.523 1 97.81 80 ALA B CA 1
ATOM 1533 C C . ALA B 1 80 ? 6.512 16.938 9.219 1 97.81 80 ALA B C 1
ATOM 1535 O O . ALA B 1 80 ? 7.527 16.953 8.523 1 97.81 80 ALA B O 1
ATOM 1536 N N . ARG B 1 81 ? 5.438 17.547 8.883 1 98.31 81 ARG B N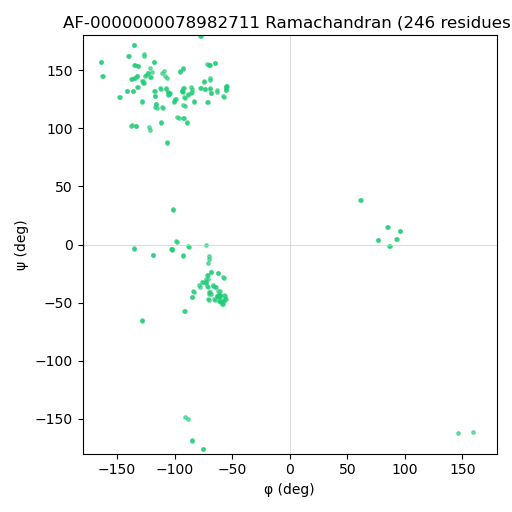 1
ATOM 1537 C CA . ARG B 1 81 ? 5.355 18.344 7.66 1 98.31 81 ARG B CA 1
ATOM 1538 C C . ARG B 1 81 ? 6.406 19.438 7.645 1 98.31 81 ARG B C 1
ATOM 1540 O O . ARG B 1 81 ? 7.07 19.656 6.629 1 98.31 81 ARG B O 1
ATOM 1547 N N . ALA B 1 82 ? 6.492 20.156 8.719 1 98.12 82 ALA B N 1
ATOM 1548 C CA . ALA B 1 82 ? 7.461 21.25 8.789 1 98.12 82 ALA B CA 1
ATOM 1549 C C . ALA B 1 82 ? 8.875 20.75 8.492 1 98.12 82 ALA B C 1
ATOM 1551 O O . ALA B 1 82 ? 9.602 21.375 7.711 1 98.12 82 ALA B O 1
ATOM 1552 N N . ALA B 1 83 ? 9.234 19.688 9.094 1 98.06 83 ALA B N 1
ATOM 1553 C CA . ALA B 1 83 ? 10.555 19.109 8.875 1 98.06 83 ALA B CA 1
ATOM 1554 C C . ALA B 1 83 ? 10.742 18.703 7.418 1 98.06 83 ALA B C 1
ATOM 1556 O O . ALA B 1 83 ? 11.797 18.953 6.828 1 98.06 83 ALA B O 1
ATOM 1557 N N . MET B 1 84 ? 9.758 18.109 6.867 1 98.31 84 MET B N 1
ATOM 1558 C CA . MET B 1 84 ? 9.828 17.609 5.492 1 98.31 84 MET B CA 1
ATOM 1559 C C . MET B 1 84 ? 9.852 18.781 4.504 1 98.31 84 MET B C 1
ATOM 1561 O O . MET B 1 84 ? 10.617 18.75 3.539 1 98.31 84 MET B O 1
ATOM 1565 N N . GLU B 1 85 ? 9.047 19.75 4.738 1 98 85 GLU B N 1
ATOM 1566 C CA . GLU B 1 85 ? 9.062 20.938 3.887 1 98 85 GLU B CA 1
ATOM 1567 C C . GLU B 1 85 ? 10.414 21.641 3.951 1 98 85 GLU B C 1
ATOM 1569 O O . GLU B 1 85 ? 10.93 22.109 2.93 1 98 85 GLU B O 1
ATOM 1574 N N . ALA B 1 86 ? 10.922 21.75 5.133 1 97.94 86 ALA B N 1
ATOM 1575 C CA . ALA B 1 86 ? 12.234 22.375 5.309 1 97.94 86 ALA B CA 1
ATOM 1576 C C . ALA B 1 86 ? 13.305 21.641 4.508 1 97.94 86 ALA B C 1
ATOM 1578 O O . ALA B 1 86 ? 14.273 22.25 4.055 1 97.94 86 ALA B O 1
ATOM 1579 N N . ALA B 1 87 ? 13.078 20.375 4.312 1 97.75 87 ALA B N 1
ATOM 1580 C CA . ALA B 1 87 ? 14.023 19.547 3.568 1 97.75 87 ALA B CA 1
ATOM 1581 C C . ALA B 1 87 ? 13.719 19.578 2.074 1 97.75 87 ALA B C 1
ATOM 1583 O O . ALA B 1 87 ? 14.352 18.875 1.289 1 97.75 87 ALA B O 1
ATOM 1584 N N . GLY B 1 88 ? 12.703 20.266 1.687 1 97.5 88 GLY B N 1
ATOM 1585 C CA . GLY B 1 88 ? 12.414 20.469 0.276 1 97.5 88 GLY B CA 1
ATOM 1586 C C . GLY B 1 88 ? 11.406 19.469 -0.273 1 97.5 88 GLY B C 1
ATOM 1587 O O . GLY B 1 88 ? 11.219 19.375 -1.487 1 97.5 88 GLY B O 1
ATOM 1588 N N . ILE B 1 89 ? 10.773 18.75 0.534 1 97.75 89 ILE B N 1
ATOM 1589 C CA . ILE B 1 89 ? 9.789 17.766 0.079 1 97.75 89 ILE B CA 1
ATOM 1590 C C . ILE B 1 89 ? 8.484 18.484 -0.29 1 97.75 89 ILE B C 1
ATOM 1592 O O . ILE B 1 89 ? 8.008 19.328 0.457 1 97.75 89 ILE B O 1
ATOM 1596 N N . ARG B 1 90 ? 7.969 18.062 -1.444 1 97.31 90 ARG B N 1
ATOM 1597 C CA . ARG B 1 90 ? 6.77 18.703 -1.985 1 97.31 90 ARG B CA 1
ATOM 1598 C C . ARG B 1 90 ? 5.512 18.078 -1.392 1 97.31 90 ARG B C 1
ATOM 1600 O O . ARG B 1 90 ? 5.359 16.859 -1.385 1 97.31 90 ARG B O 1
ATOM 1607 N N . PHE B 1 91 ? 4.602 18.953 -1.017 1 97.94 91 PHE B N 1
ATOM 1608 C CA . PHE B 1 91 ? 3.266 18.547 -0.591 1 97.94 91 PHE B CA 1
ATOM 1609 C C . PHE B 1 91 ? 2.221 18.984 -1.611 1 97.94 91 PHE B C 1
ATOM 1611 O O . PHE B 1 91 ? 2.443 19.922 -2.379 1 97.94 91 PHE B O 1
ATOM 1618 N N . ASP B 1 92 ? 1.123 18.266 -1.82 1 96.25 92 ASP B N 1
ATOM 1619 C CA . ASP B 1 92 ? 0.056 18.531 -2.779 1 96.25 92 ASP B CA 1
ATOM 1620 C C . ASP B 1 92 ? -0.8 19.703 -2.336 1 96.25 92 ASP B C 1
ATOM 1622 O O . ASP B 1 92 ? -1.505 20.312 -3.148 1 96.25 92 ASP B O 1
ATOM 1626 N N . GLY B 1 93 ? -0.635 20.391 -1.241 1 96.62 93 GLY B N 1
ATOM 1627 C CA . GLY B 1 93 ? -1.475 21.438 -0.676 1 96.62 93 GLY B CA 1
ATOM 1628 C C . GLY B 1 93 ? -1.479 21.438 0.841 1 96.62 93 GLY B C 1
ATOM 1629 O O . GLY B 1 93 ? -0.585 20.875 1.472 1 96.62 93 GLY B O 1
ATOM 1630 N N . PRO B 1 94 ? -2.531 22.125 1.354 1 97.56 94 PRO B N 1
ATOM 1631 C CA . PRO B 1 94 ? -2.59 22.219 2.814 1 97.56 94 PRO B CA 1
ATOM 1632 C C . PRO B 1 94 ? -2.965 20.891 3.473 1 97.56 94 PRO B C 1
ATOM 1634 O O . PRO B 1 94 ? -3.51 20 2.812 1 97.56 94 PRO B O 1
ATOM 1637 N N . THR B 1 95 ? -2.541 20.766 4.73 1 98.25 95 THR B N 1
ATOM 1638 C CA . THR B 1 95 ? -3.055 19.672 5.539 1 98.25 95 THR B CA 1
ATOM 1639 C C . THR B 1 95 ? -4.578 19.719 5.625 1 98.25 95 THR B C 1
ATOM 1641 O O . THR B 1 95 ? -5.152 20.781 5.879 1 98.25 95 THR B O 1
ATOM 1644 N N . GLU B 1 96 ? -5.176 18.641 5.301 1 97.44 96 GLU B N 1
ATOM 1645 C CA . GLU B 1 96 ? -6.625 18.531 5.438 1 97.44 96 GLU B CA 1
ATOM 1646 C C . GLU B 1 96 ? -7.012 17.922 6.789 1 97.44 96 GLU B C 1
ATOM 1648 O O . GLU B 1 96 ? -6.484 16.891 7.188 1 97.44 96 GLU B O 1
ATOM 1653 N N . THR B 1 97 ? -7.992 18.625 7.43 1 96.88 97 THR B N 1
ATOM 1654 C CA . THR B 1 97 ? -8.375 18.156 8.758 1 96.88 97 THR B CA 1
ATOM 1655 C C . THR B 1 97 ? -9.891 17.969 8.852 1 96.88 97 THR B C 1
ATOM 1657 O O . THR B 1 97 ? -10.656 18.844 8.445 1 96.88 97 THR B O 1
ATOM 1660 N N . ILE B 1 98 ? -10.211 16.797 9.18 1 93.69 98 ILE B N 1
ATOM 1661 C CA . ILE B 1 98 ? -11.562 16.562 9.672 1 93.69 98 ILE B CA 1
ATOM 1662 C C . ILE B 1 98 ? -11.57 16.578 11.195 1 93.69 98 ILE B C 1
ATOM 1664 O O . ILE B 1 98 ? -11.102 15.633 11.828 1 93.69 98 ILE B O 1
ATOM 1668 N N . GLU B 1 99 ? -12.133 17.578 11.68 1 92.12 99 GLU B N 1
ATOM 1669 C CA . GLU B 1 99 ? -12.055 17.828 13.117 1 92.12 99 GLU B CA 1
ATOM 1670 C C . GLU B 1 99 ? -12.555 16.609 13.906 1 92.12 99 GLU B C 1
ATOM 1672 O O . GLU B 1 99 ? -13.586 16.031 13.562 1 92.12 99 GLU B O 1
ATOM 1677 N N . GLY B 1 100 ? -11.711 16.281 14.922 1 91.56 100 GLY B N 1
ATOM 1678 C CA . GLY B 1 100 ? -12.078 15.188 15.805 1 91.56 100 GLY B CA 1
ATOM 1679 C C . GLY B 1 100 ? -11.859 13.82 15.18 1 91.56 100 GLY B C 1
ATOM 1680 O O . GLY B 1 100 ? -12.156 12.797 15.797 1 91.56 100 GLY B O 1
ATOM 1681 N N . MET B 1 101 ? -11.328 13.805 14.039 1 93.75 101 MET B N 1
ATOM 1682 C CA . MET B 1 101 ? -11.188 12.523 13.359 1 93.75 101 MET B CA 1
ATOM 1683 C C . MET B 1 101 ? -9.75 12.312 12.875 1 93.75 101 MET B C 1
ATOM 1685 O O . MET B 1 101 ? -9.008 11.531 13.461 1 93.75 101 MET B O 1
ATOM 1689 N N . VAL B 1 102 ? -9.312 13.141 11.922 1 96 102 VAL B N 1
ATOM 1690 C CA . VAL B 1 102 ? -7.996 12.859 11.352 1 96 102 VAL B CA 1
ATOM 1691 C C . VAL B 1 102 ? -7.469 14.102 10.641 1 96 102 VAL B C 1
ATOM 1693 O O . VAL B 1 102 ? -8.25 14.898 10.109 1 96 102 VAL B O 1
ATOM 1696 N N . SER B 1 103 ? -6.18 14.336 10.672 1 97.81 103 SER B N 1
ATOM 1697 C CA . SER B 1 103 ? -5.457 15.227 9.773 1 97.81 103 SER B CA 1
ATOM 1698 C C . SER B 1 103 ? -4.602 14.445 8.781 1 97.81 103 SER B C 1
ATOM 1700 O O . SER B 1 103 ? -3.9 13.508 9.164 1 97.81 103 SER B O 1
ATOM 1702 N N . THR B 1 104 ? -4.68 14.852 7.516 1 98 104 THR B N 1
ATOM 1703 C CA . THR B 1 104 ? -3.9 14.156 6.496 1 98 104 THR B CA 1
ATOM 1704 C C . THR B 1 104 ? -3.152 15.148 5.617 1 98 104 THR B C 1
ATOM 1706 O O . THR B 1 104 ? -3.588 16.297 5.453 1 98 104 THR B O 1
ATOM 1709 N N . ALA B 1 105 ? -2.057 14.758 5.043 1 98.38 105 ALA B N 1
ATOM 1710 C CA . ALA B 1 105 ? -1.245 15.539 4.109 1 98.38 105 ALA B CA 1
ATOM 1711 C C . ALA B 1 105 ? -0.57 14.633 3.084 1 98.38 105 ALA B C 1
ATOM 1713 O O . ALA B 1 105 ? 0.062 13.633 3.447 1 98.38 105 ALA B O 1
ATOM 1714 N N . THR B 1 106 ? -0.77 14.953 1.868 1 97.88 106 THR B N 1
ATOM 1715 C CA . THR B 1 106 ? -0.161 14.188 0.784 1 97.88 106 THR B CA 1
ATOM 1716 C C . THR B 1 106 ? 1.184 14.797 0.387 1 97.88 106 THR B C 1
ATOM 1718 O O . THR B 1 106 ? 1.313 16.016 0.28 1 97.88 106 THR B O 1
ATOM 1721 N N . PHE B 1 107 ? 2.186 13.945 0.224 1 97.88 107 PHE B N 1
ATOM 1722 C CA . PHE B 1 107 ? 3.494 14.375 -0.253 1 97.88 107 PHE B CA 1
ATOM 1723 C C . PHE B 1 107 ? 4.027 13.422 -1.312 1 97.88 107 PHE B C 1
ATOM 1725 O O . PHE B 1 107 ? 3.414 12.383 -1.584 1 97.88 107 PHE B O 1
ATOM 1732 N N . TYR B 1 108 ? 5.121 13.82 -1.926 1 97.25 108 TYR B N 1
ATOM 1733 C CA . TYR B 1 108 ? 5.594 13.062 -3.082 1 97.25 108 TYR B CA 1
ATOM 1734 C C . TYR B 1 108 ? 7.051 12.656 -2.906 1 97.25 108 TYR B C 1
ATOM 1736 O O . TYR B 1 108 ? 7.867 13.438 -2.408 1 97.25 108 TYR B O 1
ATOM 1744 N N . ASP B 1 109 ? 7.312 11.445 -3.303 1 96.94 109 ASP B N 1
ATOM 1745 C CA . ASP B 1 109 ? 8.719 11.055 -3.359 1 96.94 109 ASP B CA 1
ATOM 1746 C C . ASP B 1 109 ? 9.406 11.641 -4.594 1 96.94 109 ASP B C 1
ATOM 1748 O O . ASP B 1 109 ? 8.766 12.336 -5.387 1 96.94 109 ASP B O 1
ATOM 1752 N N . PRO B 1 110 ? 10.695 11.422 -4.844 1 95.81 110 PRO B N 1
ATOM 1753 C CA . PRO B 1 110 ? 11.43 12.062 -5.938 1 95.81 110 PRO B CA 1
ATOM 1754 C C . PRO B 1 110 ? 10.875 11.695 -7.312 1 95.81 110 PRO B C 1
ATOM 1756 O O . PRO B 1 110 ? 11.047 12.453 -8.273 1 95.81 110 PRO B O 1
ATOM 1759 N N . ASP B 1 111 ? 10.203 10.57 -7.461 1 96.25 111 ASP B N 1
ATOM 1760 C CA . ASP B 1 111 ? 9.695 10.102 -8.75 1 96.25 111 ASP B CA 1
ATOM 1761 C C . ASP B 1 111 ? 8.219 10.438 -8.914 1 96.25 111 ASP B C 1
ATOM 1763 O O . ASP B 1 111 ? 7.582 10.016 -9.883 1 96.25 111 ASP B O 1
ATOM 1767 N N . GLY B 1 112 ? 7.66 11.125 -7.945 1 95.12 112 GLY B N 1
ATOM 1768 C CA . GLY B 1 112 ? 6.281 11.57 -8.055 1 95.12 112 GLY B CA 1
ATOM 1769 C C . GLY B 1 112 ? 5.289 10.586 -7.461 1 95.12 112 GLY B C 1
ATOM 1770 O O . GLY B 1 112 ? 4.078 10.742 -7.633 1 95.12 112 GLY B O 1
ATOM 1771 N N . ASN B 1 113 ? 5.719 9.539 -6.848 1 96.19 113 ASN B N 1
ATOM 1772 C CA . ASN B 1 113 ? 4.797 8.688 -6.105 1 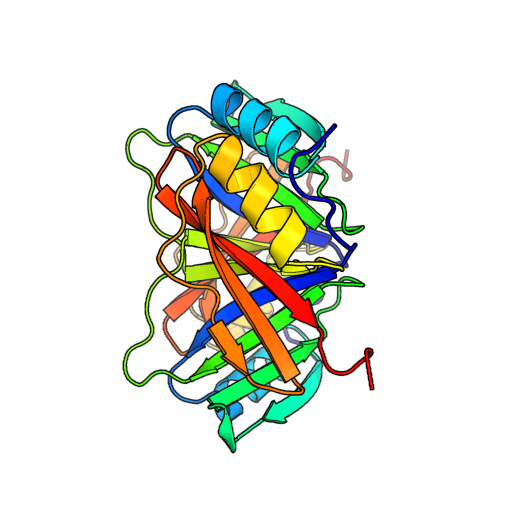96.19 113 ASN B CA 1
ATOM 1773 C C . ASN B 1 113 ? 4.16 9.438 -4.938 1 96.19 113 ASN B C 1
ATOM 1775 O O . ASN B 1 113 ? 4.859 10.055 -4.133 1 96.19 113 ASN B O 1
ATOM 1779 N N . ALA B 1 114 ? 2.869 9.312 -4.879 1 95.81 114 ALA B N 1
ATOM 1780 C CA . ALA B 1 114 ? 2.141 9.969 -3.797 1 95.81 114 ALA B CA 1
ATOM 1781 C C . ALA B 1 114 ? 2.125 9.094 -2.543 1 95.81 114 ALA B C 1
ATOM 1783 O O . ALA B 1 114 ? 1.876 7.891 -2.619 1 95.81 114 ALA B O 1
ATOM 1784 N N . LEU B 1 115 ? 2.461 9.68 -1.403 1 97.5 115 LEU B N 1
ATOM 1785 C CA . LEU B 1 115 ? 2.332 9.125 -0.058 1 97.5 115 LEU B CA 1
ATOM 1786 C C . LEU B 1 115 ? 1.565 10.086 0.85 1 97.5 115 LEU B C 1
ATOM 1788 O O . LEU B 1 115 ? 1.423 11.266 0.533 1 97.5 115 LEU B O 1
ATOM 1792 N N . MET B 1 116 ? 1.115 9.547 1.971 1 98.38 116 MET B N 1
ATOM 1793 C CA . MET B 1 116 ? 0.337 10.406 2.857 1 98.38 116 MET B CA 1
ATOM 1794 C C . MET B 1 116 ? 0.771 10.227 4.309 1 98.38 116 MET B C 1
ATOM 1796 O O . MET B 1 116 ? 1.145 9.125 4.719 1 98.38 116 MET B O 1
ATOM 1800 N N . LEU B 1 117 ? 0.764 11.297 5.035 1 98.5 117 LEU B N 1
ATOM 1801 C CA . LEU B 1 117 ? 0.795 11.273 6.492 1 98.5 117 LEU B CA 1
ATOM 1802 C C . LEU B 1 117 ? -0.614 11.367 7.066 1 98.5 117 LEU B C 1
ATOM 1804 O O . LEU B 1 117 ? -1.477 12.047 6.504 1 98.5 117 LEU B O 1
ATOM 1808 N N . ALA B 1 118 ? -0.788 10.773 8.172 1 98.31 118 ALA B N 1
ATOM 1809 C CA . ALA B 1 118 ? -2.057 10.883 8.891 1 98.31 118 ALA B CA 1
ATOM 1810 C C . ALA B 1 118 ? -1.829 10.992 10.398 1 98.31 118 ALA B C 1
ATOM 1812 O O . ALA B 1 118 ? -1.041 10.234 10.969 1 98.31 118 ALA B O 1
ATOM 1813 N N . GLN B 1 119 ? -2.451 11.883 10.984 1 97.94 119 GLN B N 1
ATOM 1814 C CA . GLN B 1 119 ? -2.525 12 12.438 1 97.94 119 GLN B CA 1
ATOM 1815 C C . GLN B 1 119 ? -3.932 11.695 12.945 1 97.94 119 GLN B C 1
ATOM 1817 O O . GLN B 1 119 ? -4.895 12.367 12.562 1 97.94 119 GLN B O 1
ATOM 1822 N N . ASP B 1 120 ? -4.023 10.688 13.734 1 95.94 120 ASP B N 1
ATOM 1823 C CA . ASP B 1 120 ? -5.285 10.328 14.375 1 95.94 120 ASP B CA 1
ATOM 1824 C C . ASP B 1 120 ? -5.656 11.336 15.461 1 95.94 120 ASP B C 1
ATOM 1826 O O . ASP B 1 120 ? -4.902 11.523 16.422 1 95.94 120 ASP B O 1
ATOM 1830 N N . LEU B 1 121 ? -6.867 11.961 15.32 1 95.25 121 LEU B N 1
ATOM 1831 C CA . LEU B 1 121 ? -7.266 13.008 16.266 1 95.25 121 LEU B CA 1
ATOM 1832 C C . LEU B 1 121 ? -8.273 12.469 17.281 1 95.25 121 LEU B C 1
ATOM 1834 O O . LEU B 1 121 ? -8.75 13.211 18.125 1 95.25 121 LEU B O 1
ATOM 1838 N N . THR B 1 122 ? -8.656 11.234 17.078 1 89.69 122 THR B N 1
ATOM 1839 C CA . THR B 1 122 ? -9.641 10.664 17.984 1 89.69 122 THR B CA 1
ATOM 1840 C C . THR B 1 122 ? -9 10.367 19.344 1 89.69 122 THR B C 1
ATOM 1842 O O . THR B 1 122 ? -9.703 10.203 20.344 1 89.69 122 THR B O 1
ATOM 1845 N N . GLN B 1 123 ? -7.812 10.016 19.422 1 75.94 123 GLN B N 1
ATOM 1846 C CA . GLN B 1 123 ? -7.129 9.688 20.656 1 75.94 123 GLN B CA 1
ATOM 1847 C C . GLN B 1 123 ? -6.875 10.938 21.5 1 75.94 123 GLN B C 1
ATOM 1849 O O . GLN B 1 123 ? -6.586 10.852 22.688 1 75.94 123 GLN B O 1
ATOM 1854 N N . SER B 1 124 ? -6.715 12.086 20.891 1 54.5 124 SER B N 1
ATOM 1855 C CA . SER B 1 124 ? -6.449 13.289 21.688 1 54.5 124 SER B CA 1
ATOM 1856 C C . SER B 1 124 ? -7.68 13.711 22.484 1 54.5 124 SER B C 1
ATOM 1858 O O . SER B 1 124 ? -7.59 14.578 23.359 1 54.5 124 SER B O 1
ATOM 1860 N N . ALA B 1 125 ? -8.984 13.203 22.281 1 43.19 125 ALA B N 1
ATOM 1861 C CA . ALA B 1 125 ? -10 13.68 23.234 1 43.19 125 ALA B CA 1
ATOM 1862 C C . ALA B 1 125 ? -9.828 13.023 24.594 1 43.19 125 ALA B C 1
ATOM 1864 O O . ALA B 1 125 ? -9.477 11.844 24.688 1 43.19 125 ALA B O 1
#

Nearest PDB structures (foldseek):
  5ump-assembly1_B  TM=7.968E-01  e=5.662E-08  Streptomyces sp. CB03234
  5ujp-assembly1_B  TM=7.439E-01  e=1.046E-07  Streptomyces sp. CB03234
  2i7r-assembly1_B  TM=7.853E-01  e=4.555E-05  Streptococcus pneumoniae
  3g12-assembly1_B  TM=6.256E-01  e=3.563E-05  Bdellovibrio bacteriovorus HD100
  2rk9-assembly1_A  TM=4.186E-01  e=3.253E-06  Vibrio splendidus 12B01

Organism: Ruegeria pomeroyi (strain ATCC 700808 / DSM 15171 / DSS-3) (NCBI:txid246200)

pLDDT: mean 95.59, std 6.84, range [43.19, 98.69]

Solvent-accessible surface area (backbone atoms only — not comparable to full-atom values): 12662 Å² total; per-residue (Å²): 125,44,44,30,72,63,45,48,37,36,33,42,34,32,47,25,65,49,42,66,63,47,50,52,47,42,25,48,42,57,52,32,41,80,71,49,76,38,73,93,74,41,35,29,37,24,38,49,72,25,68,50,33,32,39,31,31,36,50,28,93,68,57,53,73,29,24,23,30,53,29,36,30,27,89,52,53,68,61,29,48,51,44,34,44,75,71,67,48,53,57,82,62,76,72,44,70,45,86,70,46,36,37,37,37,49,31,42,51,99,77,63,42,54,36,31,43,31,20,72,37,57,74,76,107,124,42,44,30,70,61,47,48,35,38,35,42,34,33,45,24,63,48,42,66,63,48,50,52,48,42,24,50,42,57,54,32,40,80,73,49,76,38,73,91,74,39,35,30,38,24,36,49,74,24,69,50,36,32,39,30,31,35,50,27,93,68,57,55,73,28,25,24,30,52,29,36,29,27,89,51,52,68,59,28,48,51,44,33,46,73,71,66,48,51,58,84,64,75,72,44,70,46,85,69,45,36,37,37,38,47,32,43,50,97,76,63,42,53,36,30,42,31,19,73,36,57,74,75,108

Radius of gyration: 17.64 Å; Cα contacts (8 Å, |Δi|>4): 617; chains: 2; bounding box: 41×47×40 Å